Protein AF-A0AAD4NWH5-F1 (afdb_monomer)

Secondary structure (DSSP, 8-state):
----PPP---EEEEE--SSHHHHHHHHHHHHHHHTTT-EEEEEE-TTTGGGSPPPPTTTGGGEEEEE-PPPPPSSSPPPTT--SGGGS-GGGHHHHHHHHHTTHHHHHHHHHHH--SEEEE-TT-TTHHHHHHHHT--EEE--SS-HHHHHHHS-HHHHSS---------GGGGGS--TT--S-------HHHHHHHH-SS---

Structure (mmCIF, N/CA/C/O backbone):
data_AF-A0AAD4NWH5-F1
#
_entry.id   AF-A0AAD4NWH5-F1
#
loop_
_atom_site.group_PDB
_atom_site.id
_atom_site.type_symbol
_atom_site.label_atom_id
_atom_site.label_alt_id
_atom_site.label_comp_id
_atom_site.label_asym_id
_atom_site.label_entity_id
_atom_site.label_seq_id
_atom_site.pdbx_PDB_ins_code
_atom_site.Cartn_x
_atom_site.Cartn_y
_atom_site.Cartn_z
_atom_site.occupancy
_atom_site.B_iso_or_equiv
_atom_site.auth_seq_id
_atom_site.auth_comp_id
_atom_site.auth_asym_id
_atom_site.auth_atom_id
_atom_site.pdbx_PDB_model_num
ATOM 1 N N . MET A 1 1 ? -26.257 1.015 36.631 1.00 36.75 1 MET A N 1
ATOM 2 C CA . MET A 1 1 ? -25.806 1.699 35.404 1.00 36.75 1 MET A CA 1
ATOM 3 C C . MET A 1 1 ? -24.816 0.765 34.745 1.00 36.75 1 MET A C 1
ATOM 5 O O . MET A 1 1 ? -23.734 0.578 35.280 1.00 36.75 1 MET A O 1
ATOM 9 N N . VAL A 1 2 ? -25.249 0.056 33.704 1.00 39.59 2 VAL A N 1
ATOM 10 C CA . VAL A 1 2 ? -24.361 -0.804 32.915 1.00 39.59 2 VAL A CA 1
ATOM 11 C C . VAL A 1 2 ? -23.463 0.146 32.134 1.00 39.59 2 VAL A C 1
ATOM 13 O O . VAL A 1 2 ? -23.978 0.972 31.384 1.00 39.59 2 VAL A O 1
ATOM 16 N N . GLY A 1 3 ? -22.155 0.105 32.390 1.00 41.97 3 GLY A N 1
ATOM 17 C CA . GLY A 1 3 ? -21.192 0.848 31.589 1.00 41.97 3 GLY A CA 1
ATOM 18 C C . GLY A 1 3 ? -21.329 0.383 30.148 1.00 41.97 3 GLY A C 1
ATOM 19 O O . GLY A 1 3 ? -21.166 -0.804 29.870 1.00 41.97 3 GLY A O 1
ATOM 20 N N . MET A 1 4 ? -21.697 1.299 29.255 1.00 43.81 4 MET A N 1
ATOM 21 C CA . MET A 1 4 ? -21.538 1.090 27.823 1.00 43.81 4 MET A CA 1
ATOM 22 C C . MET A 1 4 ? -20.049 0.832 27.612 1.00 43.81 4 MET A C 1
ATOM 24 O O . MET A 1 4 ? -19.237 1.726 27.836 1.00 43.81 4 MET A O 1
ATOM 28 N N . SER A 1 5 ? -19.682 -0.407 27.283 1.00 50.09 5 SER A N 1
ATOM 29 C CA . SER A 1 5 ? -18.355 -0.689 26.752 1.00 50.09 5 SER A CA 1
ATOM 30 C C . SER A 1 5 ? -18.178 0.224 25.545 1.00 50.09 5 SER A C 1
ATOM 32 O O . SER A 1 5 ? -18.978 0.121 24.611 1.00 50.09 5 SER A O 1
ATOM 34 N N . GLU A 1 6 ? -17.201 1.132 25.572 1.00 55.78 6 GLU A N 1
ATOM 35 C CA . GLU A 1 6 ? -16.767 1.811 24.352 1.00 55.78 6 GLU A CA 1
ATOM 36 C C . GLU A 1 6 ? -16.553 0.728 23.296 1.00 55.78 6 GLU A C 1
ATOM 38 O O . GLU A 1 6 ? -15.823 -0.242 23.526 1.00 55.78 6 GLU A O 1
ATOM 43 N N . ALA A 1 7 ? -17.279 0.823 22.181 1.00 63.34 7 ALA A N 1
ATOM 44 C CA . ALA A 1 7 ? -17.034 -0.061 21.059 1.00 63.34 7 ALA A CA 1
ATOM 45 C C . ALA A 1 7 ? -15.572 0.148 20.661 1.00 63.34 7 ALA A C 1
ATOM 47 O O . ALA A 1 7 ? -15.160 1.276 20.398 1.00 63.34 7 ALA A O 1
ATOM 48 N N . LYS A 1 8 ? -14.774 -0.921 20.710 1.00 76.94 8 LYS A N 1
ATOM 49 C CA . LYS A 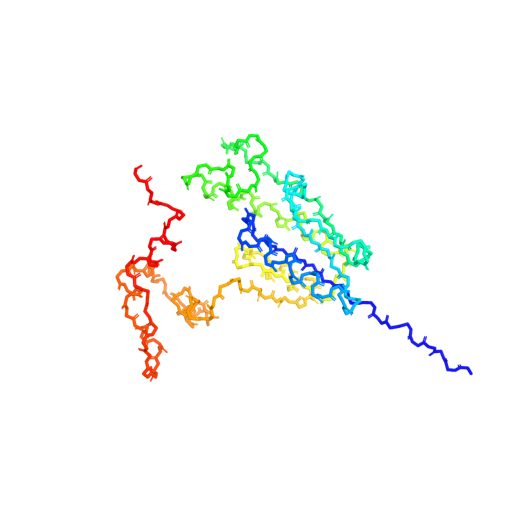1 8 ? -13.353 -0.844 20.382 1.00 76.94 8 LYS A CA 1
ATOM 50 C C . LYS A 1 8 ? -13.234 -0.408 18.922 1.00 76.94 8 LYS A C 1
ATOM 52 O O . LYS A 1 8 ? -13.643 -1.152 18.034 1.00 76.94 8 LYS A O 1
ATOM 57 N N . GLU A 1 9 ? -12.718 0.797 18.712 1.00 90.81 9 GLU A N 1
ATOM 58 C CA . GLU A 1 9 ? -12.466 1.374 17.393 1.00 90.81 9 GLU A CA 1
ATOM 59 C C . GLU A 1 9 ? -11.571 0.426 16.583 1.00 90.81 9 GLU A C 1
ATOM 61 O O . GLU A 1 9 ? -10.556 -0.057 17.096 1.00 90.81 9 GLU A O 1
ATOM 66 N N . VAL A 1 10 ? -11.967 0.124 15.343 1.00 96.88 10 VAL A N 1
ATOM 67 C CA . VAL A 1 10 ? -11.202 -0.754 14.451 1.00 96.88 10 VAL A CA 1
ATOM 68 C C . VAL A 1 10 ? -10.338 0.102 13.534 1.00 96.88 10 VAL A C 1
ATOM 70 O O . VAL A 1 10 ? -10.864 0.933 12.797 1.00 96.88 10 VAL A O 1
ATOM 73 N N . ARG A 1 11 ? -9.024 -0.128 13.559 1.00 98.12 11 ARG A N 1
ATOM 74 C CA . ARG A 1 11 ? -8.015 0.588 12.770 1.00 98.12 11 ARG A CA 1
ATOM 75 C C . ARG A 1 11 ? -7.289 -0.348 11.818 1.00 98.12 11 ARG A C 1
ATOM 77 O O . ARG A 1 11 ? -6.831 -1.419 12.223 1.00 98.12 11 ARG A O 1
ATOM 84 N N . VAL A 1 12 ? -7.149 0.076 10.571 1.00 98.56 12 VAL A N 1
ATOM 85 C CA . VAL A 1 12 ? -6.478 -0.669 9.507 1.00 98.56 12 VAL A CA 1
ATOM 86 C C . VAL A 1 12 ? -5.404 0.197 8.873 1.00 98.56 12 VAL A C 1
ATOM 88 O O . VAL A 1 12 ? -5.654 1.340 8.504 1.00 98.56 12 VAL A O 1
ATOM 91 N N . VAL A 1 13 ? -4.215 -0.368 8.708 1.00 98.75 13 VAL A N 1
ATOM 92 C CA . VAL A 1 13 ? -3.147 0.232 7.905 1.00 98.75 13 VAL A CA 1
ATOM 93 C C . VAL A 1 13 ? -3.209 -0.344 6.498 1.00 98.75 13 VAL A C 1
ATOM 95 O O . VAL A 1 13 ? -3.203 -1.560 6.341 1.00 98.75 13 VAL A O 1
ATOM 98 N N . MET A 1 14 ? -3.263 0.517 5.485 1.00 98.56 14 MET A N 1
ATOM 99 C CA . MET A 1 14 ? -3.200 0.139 4.073 1.00 98.56 14 MET A CA 1
ATOM 100 C C . MET A 1 14 ? -1.808 0.435 3.531 1.00 98.56 14 MET A C 1
ATOM 102 O O . MET A 1 14 ? -1.357 1.578 3.598 1.00 98.56 14 MET A O 1
ATOM 106 N N . LEU A 1 15 ? -1.161 -0.582 2.966 1.00 98.12 15 LEU A N 1
ATOM 107 C CA . LEU A 1 15 ? 0.180 -0.500 2.390 1.00 98.12 15 LEU A CA 1
ATOM 108 C C . LEU A 1 15 ? 0.165 -0.978 0.919 1.00 98.12 15 LEU A C 1
ATOM 110 O O . LEU A 1 15 ? 0.532 -2.126 0.637 1.00 98.12 15 LEU A O 1
ATOM 114 N N . PRO A 1 16 ? -0.325 -0.134 -0.015 1.00 97.69 16 PRO A N 1
ATOM 115 C CA . PRO A 1 16 ? -0.381 -0.433 -1.447 1.00 97.69 16 PRO A CA 1
ATOM 116 C C . PRO A 1 16 ? 0.985 -0.288 -2.126 1.00 97.69 16 PRO A C 1
ATOM 118 O O . PRO A 1 16 ? 1.808 0.525 -1.712 1.00 97.69 16 PRO A O 1
ATOM 121 N N . TRP A 1 17 ? 1.214 -1.018 -3.223 1.00 96.81 17 TRP A N 1
ATOM 122 C CA . TRP A 1 17 ? 2.367 -0.759 -4.097 1.00 96.81 17 TRP A CA 1
ATOM 123 C C . TRP A 1 17 ? 2.262 0.624 -4.760 1.00 96.81 17 TRP A C 1
ATOM 125 O O . TRP A 1 17 ? 1.155 1.064 -5.081 1.00 96.81 17 TRP A O 1
ATOM 135 N N . LEU A 1 18 ? 3.399 1.292 -5.016 1.00 96.06 18 LEU A N 1
ATOM 136 C CA . LEU A 1 18 ? 3.483 2.655 -5.578 1.00 96.06 18 LEU A CA 1
ATOM 137 C C . LEU A 1 18 ? 3.161 2.708 -7.091 1.00 96.06 18 LEU A C 1
ATOM 139 O O . LEU A 1 18 ? 3.896 3.233 -7.932 1.00 96.06 18 LEU A O 1
ATOM 143 N N . ALA A 1 19 ? 2.019 2.140 -7.463 1.00 95.44 19 ALA A N 1
ATOM 144 C CA . ALA A 1 19 ? 1.443 2.151 -8.796 1.00 95.44 19 ALA A CA 1
ATOM 145 C C . ALA A 1 19 ? -0.051 2.471 -8.701 1.00 95.44 19 ALA A C 1
ATOM 147 O O . ALA A 1 19 ? -0.766 1.888 -7.891 1.00 95.44 19 ALA A O 1
ATOM 148 N N . PHE A 1 20 ? -0.562 3.369 -9.549 1.00 95.75 20 PHE A N 1
ATOM 149 C CA . PHE A 1 20 ? -1.970 3.793 -9.474 1.00 95.75 20 PHE A CA 1
ATOM 150 C C . PHE A 1 20 ? -2.962 2.638 -9.654 1.00 95.75 20 PHE A C 1
ATOM 152 O O . PHE A 1 20 ? -4.020 2.646 -9.031 1.00 95.75 20 PHE A O 1
ATOM 159 N N . GLY A 1 21 ? -2.591 1.616 -10.433 1.00 94.56 21 GLY A N 1
ATOM 160 C CA . GLY A 1 21 ? -3.376 0.386 -10.571 1.00 94.56 21 GLY A CA 1
ATOM 161 C C . GLY A 1 21 ? -3.529 -0.412 -9.271 1.00 94.56 21 GLY A C 1
ATOM 162 O O . GLY A 1 21 ? -4.455 -1.204 -9.175 1.00 94.56 21 GLY A O 1
ATOM 163 N N . HIS A 1 22 ? -2.671 -0.180 -8.276 1.00 96.69 22 HIS A N 1
ATOM 164 C CA . HIS A 1 22 ? -2.742 -0.767 -6.937 1.00 96.69 22 HIS A CA 1
ATOM 165 C C . HIS A 1 22 ? -3.350 0.214 -5.931 1.00 96.69 22 HIS A C 1
ATOM 167 O O . HIS A 1 22 ? -4.302 -0.117 -5.229 1.00 96.69 22 HIS A O 1
ATOM 173 N N . MET A 1 23 ? -2.867 1.457 -5.910 1.00 97.88 23 MET A N 1
ATOM 174 C CA . MET A 1 23 ? -3.303 2.467 -4.942 1.00 97.88 23 MET A CA 1
ATOM 175 C C . MET A 1 23 ? -4.793 2.806 -5.052 1.00 97.88 23 MET A C 1
ATOM 177 O O . MET A 1 23 ? -5.448 2.978 -4.027 1.00 97.88 23 MET A O 1
ATOM 181 N N . ILE A 1 24 ? -5.349 2.875 -6.269 1.00 97.75 24 ILE A N 1
ATOM 182 C CA . ILE A 1 24 ? -6.771 3.196 -6.463 1.00 97.75 24 ILE A CA 1
ATOM 183 C C . ILE A 1 24 ? -7.671 2.080 -5.897 1.00 97.75 24 ILE A C 1
ATOM 185 O O . ILE A 1 24 ? -8.506 2.401 -5.056 1.00 97.75 24 ILE A O 1
ATOM 189 N N . PRO A 1 25 ? -7.485 0.784 -6.230 1.00 97.69 25 PRO A N 1
ATOM 190 C CA . PRO A 1 25 ? -8.244 -0.292 -5.587 1.00 97.69 25 PRO A CA 1
ATOM 191 C C . PRO A 1 25 ? -8.105 -0.353 -4.062 1.00 97.69 25 PRO A C 1
ATOM 193 O O . PRO A 1 25 ? -9.086 -0.618 -3.367 1.00 97.69 25 PRO A O 1
ATOM 196 N N . PHE A 1 26 ? -6.909 -0.098 -3.520 1.00 98.50 26 PHE A N 1
ATOM 197 C CA . PHE A 1 26 ? -6.727 -0.000 -2.068 1.00 98.50 26 PHE A CA 1
ATOM 198 C C . PHE A 1 26 ? -7.520 1.175 -1.477 1.00 98.50 26 PHE A C 1
ATOM 200 O O . PHE A 1 26 ? -8.086 1.053 -0.389 1.00 98.50 26 PHE A O 1
ATOM 207 N N . LEU A 1 27 ? -7.599 2.308 -2.181 1.00 98.38 27 LEU A N 1
ATOM 208 C CA . LEU A 1 27 ? -8.380 3.464 -1.740 1.00 98.38 27 LEU A CA 1
ATOM 209 C C . LEU A 1 27 ? -9.885 3.186 -1.830 1.00 98.38 27 LEU A C 1
ATOM 211 O O . LEU A 1 27 ? -10.621 3.526 -0.905 1.00 98.38 27 LEU A O 1
ATOM 215 N N . ASP A 1 28 ? -10.342 2.504 -2.879 1.00 98.06 28 ASP A N 1
ATOM 216 C CA . ASP A 1 28 ? -11.732 2.055 -3.006 1.00 98.06 28 ASP A CA 1
ATOM 217 C C . ASP A 1 28 ? -12.118 1.118 -1.852 1.00 98.06 28 ASP A C 1
ATOM 219 O O . ASP A 1 28 ? -13.185 1.273 -1.248 1.00 98.06 28 ASP A O 1
ATOM 223 N N . LEU A 1 29 ? -11.228 0.187 -1.487 1.00 98.19 29 LEU A N 1
ATOM 224 C CA . LEU A 1 29 ? -11.405 -0.669 -0.315 1.00 98.19 29 LEU A CA 1
ATOM 225 C C . LEU A 1 29 ? -11.428 0.151 0.981 1.00 98.19 29 LEU A C 1
ATOM 227 O O . LEU A 1 29 ? -12.293 -0.069 1.825 1.00 98.19 29 LEU A O 1
ATOM 231 N N . SER A 1 30 ? -10.545 1.140 1.119 1.00 98.50 30 SER A N 1
ATOM 232 C CA . SER A 1 30 ? -10.519 2.049 2.273 1.00 98.50 30 SER A CA 1
ATOM 233 C C . SER A 1 30 ? -11.842 2.804 2.431 1.00 98.50 30 SER A C 1
ATOM 235 O O . SER A 1 30 ? -12.408 2.854 3.521 1.00 98.50 30 SER A O 1
ATOM 237 N N . ILE A 1 31 ? -12.395 3.316 1.327 1.00 98.44 31 ILE A N 1
ATOM 238 C CA . ILE A 1 31 ? -13.713 3.966 1.277 1.00 98.44 31 ILE A CA 1
ATOM 239 C C . ILE A 1 31 ? -14.829 2.984 1.640 1.00 98.44 31 ILE A C 1
ATOM 241 O O . ILE A 1 31 ? -15.794 3.365 2.305 1.00 98.44 31 ILE A O 1
ATOM 245 N N . ALA A 1 32 ? -14.733 1.725 1.210 1.00 98.12 32 ALA A N 1
ATOM 246 C CA . ALA A 1 32 ? -15.701 0.699 1.575 1.00 98.12 32 ALA A CA 1
ATOM 247 C C . ALA A 1 32 ? -15.663 0.385 3.079 1.00 98.12 32 ALA A C 1
ATOM 249 O O . ALA A 1 32 ? -16.726 0.311 3.689 1.00 98.12 32 ALA A O 1
ATOM 250 N N . LEU A 1 33 ? -14.474 0.266 3.677 1.00 98.00 33 LEU A N 1
ATOM 251 C CA . LEU A 1 33 ? -14.293 0.033 5.114 1.00 98.00 33 LEU A CA 1
ATOM 252 C C . LEU A 1 33 ? -14.784 1.220 5.952 1.00 98.00 33 LEU A C 1
ATOM 254 O O . LEU A 1 33 ? -15.503 1.022 6.929 1.00 98.00 33 LEU A O 1
ATOM 258 N N . ALA A 1 34 ? -14.496 2.449 5.522 1.00 97.94 34 ALA A N 1
ATOM 259 C CA . ALA A 1 34 ? -14.935 3.669 6.200 1.00 97.94 34 ALA A CA 1
ATOM 260 C C . ALA A 1 34 ? -16.466 3.797 6.312 1.00 97.94 34 ALA A C 1
ATOM 262 O O . ALA A 1 34 ? -16.967 4.428 7.236 1.00 97.94 34 ALA A O 1
ATOM 263 N N . LYS A 1 35 ? -17.240 3.175 5.408 1.00 97.31 35 LYS A N 1
ATOM 264 C CA . LYS A 1 35 ? -18.715 3.121 5.509 1.00 97.31 35 LYS A CA 1
ATOM 265 C C . LYS A 1 35 ? -19.216 2.268 6.681 1.00 97.31 35 LYS A C 1
ATOM 267 O O . LYS A 1 35 ? -20.403 2.323 6.989 1.00 97.31 35 LYS A O 1
ATOM 272 N N . PHE A 1 36 ? -18.336 1.476 7.287 1.00 96.38 36 PHE A N 1
ATOM 273 C CA . PHE A 1 36 ? -18.596 0.647 8.463 1.00 96.38 36 PHE A CA 1
ATOM 274 C C . PHE A 1 36 ? -17.857 1.169 9.705 1.00 96.38 36 PHE A C 1
ATOM 276 O O . PHE A 1 36 ? -17.559 0.387 10.604 1.00 96.38 36 PHE A O 1
ATOM 283 N N . ASP A 1 37 ? -17.534 2.468 9.737 1.00 96.25 37 ASP A N 1
ATOM 284 C CA . ASP A 1 37 ? -16.835 3.141 10.840 1.00 96.25 37 ASP A CA 1
ATOM 285 C C . ASP A 1 37 ? -15.447 2.540 11.163 1.00 96.25 37 ASP A C 1
ATOM 287 O O . ASP A 1 37 ? -14.941 2.651 12.280 1.00 96.25 37 ASP A O 1
ATOM 291 N N . ILE A 1 38 ? -14.811 1.890 10.179 1.00 97.81 38 ILE A N 1
ATOM 292 C CA . ILE A 1 38 ? -13.431 1.403 10.282 1.00 97.81 38 ILE A CA 1
ATOM 293 C C . ILE A 1 38 ? -12.489 2.544 9.905 1.00 97.81 38 ILE A C 1
ATOM 295 O O . ILE A 1 38 ? -12.568 3.080 8.798 1.00 97.81 38 ILE A O 1
ATOM 299 N N . HIS A 1 39 ? -11.573 2.875 10.810 1.00 98.31 39 HIS A N 1
ATOM 300 C CA . HIS A 1 39 ? -10.541 3.876 10.585 1.00 98.31 39 HIS A CA 1
ATOM 301 C C . HIS A 1 39 ? -9.402 3.292 9.749 1.00 98.31 39 HIS A C 1
ATOM 303 O O . HIS A 1 39 ? -8.897 2.204 10.027 1.00 98.31 39 HIS A O 1
ATOM 309 N N . VAL A 1 40 ? -8.983 4.023 8.724 1.00 98.69 40 VAL A N 1
ATOM 310 C CA . VAL A 1 40 ? -7.966 3.606 7.768 1.00 98.69 40 VAL A CA 1
ATOM 311 C C . VAL A 1 40 ? -6.838 4.625 7.732 1.00 98.69 40 VAL A C 1
ATOM 313 O O . VAL A 1 40 ? -7.051 5.788 7.400 1.00 98.69 40 VAL A O 1
ATOM 316 N N . SER A 1 41 ? -5.625 4.159 8.000 1.00 98.69 41 SER A N 1
ATOM 317 C CA . SER A 1 41 ? -4.392 4.879 7.701 1.00 98.69 41 SER A CA 1
ATOM 318 C C . SER A 1 41 ? -3.875 4.393 6.350 1.00 98.69 41 SER A C 1
ATOM 320 O O . SER A 1 41 ? -3.417 3.257 6.222 1.00 98.69 41 SER A O 1
ATOM 322 N N . PHE A 1 42 ? -3.985 5.231 5.325 1.00 98.69 42 PHE A N 1
ATOM 323 C CA . PHE A 1 42 ? -3.534 4.943 3.970 1.00 98.69 42 PHE A CA 1
ATOM 324 C C . PHE A 1 42 ? -2.112 5.457 3.773 1.00 98.69 42 PHE A C 1
ATOM 326 O O . PHE A 1 42 ? -1.897 6.666 3.662 1.00 98.69 42 PHE A O 1
ATOM 333 N N . LEU A 1 43 ? -1.139 4.546 3.746 1.00 98.50 43 LEU A N 1
ATOM 334 C CA . LEU A 1 43 ? 0.271 4.900 3.628 1.00 98.50 43 LEU A CA 1
ATOM 335 C C . LEU A 1 43 ? 0.605 5.169 2.167 1.00 98.50 43 LEU A C 1
ATOM 337 O O . LEU A 1 43 ? 0.291 4.378 1.279 1.00 98.50 43 LEU A O 1
ATOM 341 N N . SER A 1 44 ? 1.244 6.305 1.926 1.00 97.44 44 SER A N 1
ATOM 342 C CA . SER A 1 44 ? 1.719 6.707 0.610 1.00 97.44 44 SER A CA 1
ATOM 343 C C . SER A 1 44 ? 2.795 7.779 0.766 1.00 97.44 44 SER A C 1
ATOM 345 O O . SER A 1 44 ? 3.064 8.270 1.862 1.00 97.44 44 SER A O 1
ATOM 347 N N . THR A 1 45 ? 3.419 8.169 -0.335 1.00 96.62 45 THR A N 1
ATOM 348 C CA . THR A 1 45 ? 4.475 9.177 -0.333 1.00 96.62 45 THR A CA 1
ATOM 349 C C . THR A 1 45 ? 3.924 10.596 -0.575 1.00 96.62 45 THR A C 1
ATOM 351 O O . THR A 1 45 ? 2.817 10.749 -1.118 1.00 96.62 45 THR A O 1
ATOM 354 N N . PRO A 1 46 ? 4.669 11.658 -0.197 1.00 95.06 46 PRO A N 1
ATOM 355 C CA . PRO A 1 46 ? 4.203 13.041 -0.297 1.00 95.06 46 PRO A CA 1
ATOM 356 C C . PRO A 1 46 ? 3.823 13.478 -1.715 1.00 95.06 46 PRO A C 1
ATOM 358 O O . PRO A 1 46 ? 2.897 14.272 -1.874 1.00 95.06 46 PRO A O 1
ATOM 361 N N . THR A 1 47 ? 4.516 12.989 -2.752 1.00 94.56 47 THR A N 1
ATOM 362 C CA . THR A 1 47 ? 4.222 13.394 -4.140 1.00 94.56 47 THR A CA 1
ATOM 363 C C . THR A 1 47 ? 3.027 12.640 -4.721 1.00 94.56 47 THR A C 1
ATOM 365 O O . THR A 1 47 ? 2.368 13.137 -5.636 1.00 94.56 47 THR A O 1
ATOM 368 N N . ILE A 1 48 ? 2.705 11.464 -4.170 1.00 96.81 48 ILE A N 1
ATOM 369 C CA . ILE A 1 48 ? 1.592 10.625 -4.617 1.00 96.81 48 ILE A CA 1
ATOM 370 C C . ILE A 1 48 ? 0.266 11.074 -4.010 1.00 96.81 48 ILE A C 1
ATOM 372 O O . ILE A 1 48 ? -0.725 11.133 -4.735 1.00 96.81 48 ILE A O 1
ATOM 376 N N . ILE A 1 49 ? 0.223 11.405 -2.714 1.00 96.94 49 ILE A N 1
ATOM 377 C CA . ILE A 1 49 ? -1.032 11.737 -2.009 1.00 96.94 49 ILE A CA 1
ATOM 378 C C . ILE A 1 49 ? -1.877 12.791 -2.759 1.00 96.94 49 ILE A C 1
ATOM 380 O O . ILE A 1 49 ? -3.067 12.550 -2.964 1.00 96.94 49 ILE A O 1
ATOM 384 N N . PRO A 1 50 ? -1.311 13.908 -3.265 1.00 96.56 50 PRO A N 1
ATOM 385 C CA . PRO A 1 50 ? -2.075 14.906 -4.019 1.00 96.56 50 PRO A CA 1
ATOM 386 C C . PRO A 1 50 ? -2.645 14.404 -5.356 1.00 96.56 50 PRO A C 1
ATOM 388 O O . PRO A 1 50 ? -3.527 15.046 -5.924 1.00 96.56 50 PRO A O 1
ATOM 391 N N . ARG A 1 51 ? -2.123 13.289 -5.884 1.00 96.88 51 ARG A N 1
ATOM 392 C CA . ARG A 1 51 ? -2.517 12.671 -7.163 1.00 96.88 51 ARG A CA 1
ATOM 393 C C . ARG A 1 51 ? -3.598 11.601 -6.987 1.00 96.88 51 ARG A C 1
ATOM 395 O O . ARG A 1 51 ? -4.123 11.115 -7.988 1.00 96.88 51 ARG A O 1
ATOM 402 N N . LEU A 1 52 ? -3.919 11.211 -5.752 1.00 97.25 52 LEU A N 1
ATOM 403 C CA . LEU A 1 52 ? -4.964 10.230 -5.467 1.00 97.25 52 LEU A CA 1
ATOM 404 C C . LEU A 1 52 ? -6.368 10.859 -5.554 1.00 97.25 52 LEU A C 1
ATOM 406 O O . LEU A 1 52 ? -6.534 12.064 -5.329 1.00 97.25 52 LEU A O 1
ATOM 410 N N . PRO A 1 53 ? -7.404 10.056 -5.870 1.00 96.69 53 PRO A N 1
ATOM 411 C CA . PRO A 1 53 ? -8.790 10.496 -5.782 1.00 96.69 53 PRO A CA 1
ATOM 412 C C . PRO A 1 53 ? -9.129 11.075 -4.404 1.00 96.69 53 PRO A C 1
ATOM 414 O O . PRO A 1 53 ? -8.648 10.611 -3.372 1.00 96.69 53 PRO A O 1
ATOM 417 N N . GLN A 1 54 ? -9.991 12.088 -4.388 1.00 94.38 54 GLN A N 1
ATOM 418 C CA . GLN A 1 54 ? -10.421 12.718 -3.144 1.00 94.38 54 GLN A CA 1
ATOM 419 C C . GLN A 1 54 ? -11.349 11.796 -2.350 1.00 94.38 54 GLN A C 1
ATOM 421 O O . GLN A 1 54 ? -12.252 11.167 -2.907 1.00 94.38 54 GLN A O 1
ATOM 426 N N . ILE A 1 55 ? -11.158 11.769 -1.033 1.00 96.19 55 ILE A N 1
ATOM 427 C CA . ILE A 1 55 ? -12.030 11.040 -0.112 1.00 96.19 55 ILE A CA 1
ATOM 428 C C . ILE A 1 55 ? -13.391 11.757 -0.044 1.00 96.19 55 ILE A C 1
ATOM 430 O O . ILE A 1 55 ? -13.427 12.987 0.067 1.00 96.19 55 ILE A O 1
ATOM 434 N N . PRO A 1 56 ? -14.526 11.032 -0.074 1.00 95.62 56 PRO A N 1
ATOM 435 C CA . PRO A 1 56 ? -15.836 11.633 0.150 1.00 95.62 56 PRO A CA 1
ATOM 436 C C . PRO A 1 56 ? -15.872 12.410 1.480 1.00 95.62 56 PRO A C 1
ATOM 438 O O . PRO A 1 56 ? -15.516 11.838 2.511 1.00 95.62 56 PRO A O 1
ATOM 441 N N . PRO A 1 57 ? -16.334 13.677 1.517 1.00 96.00 57 PRO A N 1
ATOM 442 C CA . PRO A 1 57 ? -16.275 14.501 2.730 1.00 96.00 57 PRO A CA 1
ATOM 443 C C . PRO A 1 57 ? -16.978 13.898 3.951 1.00 96.00 57 PRO A C 1
ATOM 445 O O . PRO A 1 57 ? -16.600 14.178 5.080 1.00 96.00 57 PRO A O 1
ATOM 448 N N . ASN A 1 58 ? -17.990 13.053 3.741 1.00 96.44 58 ASN A N 1
ATOM 449 C CA . ASN A 1 58 ? -18.698 12.358 4.816 1.00 96.44 58 ASN A CA 1
ATOM 450 C C . ASN A 1 58 ? -17.919 11.165 5.407 1.00 96.44 58 ASN A C 1
ATOM 452 O O . ASN A 1 58 ? -18.389 10.573 6.372 1.00 96.44 58 ASN A O 1
ATOM 456 N N . LEU A 1 59 ? -16.782 10.789 4.814 1.00 96.94 59 LEU A N 1
ATOM 457 C CA . LEU A 1 59 ? -15.917 9.683 5.241 1.00 96.94 59 LEU A CA 1
ATOM 458 C C . LEU A 1 59 ? -14.506 10.148 5.630 1.00 96.94 59 LEU A C 1
ATOM 460 O O . LEU A 1 59 ? -13.703 9.330 6.065 1.00 96.94 59 LEU A O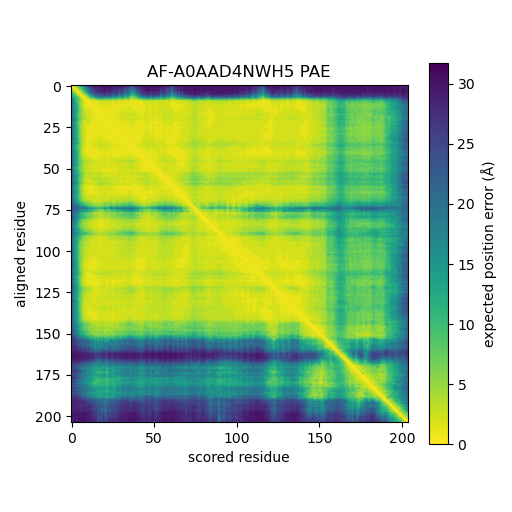 1
ATOM 464 N N . SER A 1 60 ? -14.187 11.440 5.501 1.00 94.94 60 SER A N 1
ATOM 465 C CA . SER A 1 60 ? -12.835 11.968 5.742 1.00 94.94 60 SER A CA 1
ATOM 466 C C . SER A 1 60 ? -12.338 11.772 7.176 1.00 94.94 60 SER A C 1
ATOM 468 O O . SER A 1 60 ? -11.139 11.680 7.391 1.00 94.94 60 SER A O 1
ATOM 470 N N . GLN A 1 61 ? -13.239 11.658 8.156 1.00 96.25 61 GLN A N 1
ATOM 471 C CA . GLN A 1 61 ? -12.870 11.362 9.548 1.00 96.25 61 GLN A CA 1
ATOM 472 C C . GLN A 1 61 ? -12.373 9.921 9.763 1.00 96.25 61 GLN A C 1
ATOM 474 O O . GLN A 1 61 ? -11.761 9.635 10.788 1.00 96.25 61 GLN A O 1
ATOM 479 N N . PHE A 1 62 ? -12.651 9.019 8.817 1.00 98.06 62 PHE A N 1
ATOM 480 C CA . PHE A 1 62 ? -12.297 7.602 8.896 1.00 98.06 62 PHE A CA 1
ATOM 481 C C . PHE A 1 62 ? -11.110 7.235 8.009 1.00 98.06 62 PHE A C 1
ATOM 483 O O . PHE A 1 62 ? -10.650 6.104 8.079 1.00 98.06 62 PHE A O 1
ATOM 490 N N . ILE A 1 63 ? -10.625 8.136 7.154 1.00 98.31 63 ILE A N 1
ATOM 491 C CA . ILE A 1 63 ? -9.518 7.844 6.241 1.00 98.31 63 ILE A CA 1
ATOM 492 C C . ILE A 1 63 ? -8.483 8.951 6.353 1.00 98.31 63 ILE A C 1
ATOM 494 O O . ILE A 1 63 ? -8.748 10.104 6.018 1.00 98.31 63 ILE A O 1
ATOM 498 N N . GLU A 1 64 ? -7.289 8.571 6.779 1.00 97.69 64 GLU A N 1
ATOM 499 C CA . GLU A 1 64 ? -6.133 9.443 6.891 1.00 97.69 64 GLU A CA 1
ATOM 500 C C . GLU A 1 64 ? -5.076 9.028 5.868 1.00 97.69 64 GLU A C 1
ATOM 502 O O . GLU A 1 64 ? -4.662 7.871 5.829 1.00 97.69 64 GLU A O 1
ATOM 507 N N . PHE A 1 65 ? -4.607 9.975 5.054 1.00 98.38 65 PHE A N 1
ATOM 508 C CA . PHE A 1 65 ? -3.411 9.765 4.245 1.00 98.38 65 PHE A CA 1
ATOM 509 C C . PHE A 1 65 ? -2.165 9.996 5.098 1.00 98.38 65 PHE A C 1
ATOM 511 O O . PHE A 1 65 ? -1.900 11.117 5.533 1.00 98.38 65 PHE A O 1
ATOM 518 N N . VAL A 1 66 ? -1.382 8.940 5.297 1.00 98.31 66 VAL A N 1
ATOM 519 C CA . VAL A 1 66 ? -0.131 8.979 6.054 1.00 98.31 66 VAL A CA 1
ATOM 520 C C . VAL A 1 66 ? 1.019 9.129 5.073 1.00 98.31 66 VAL A C 1
ATOM 522 O O . VAL A 1 66 ? 1.307 8.233 4.281 1.00 98.31 66 VAL A O 1
ATOM 525 N N . SER A 1 67 ? 1.662 10.292 5.126 1.00 97.56 67 SER A N 1
ATOM 526 C CA . SER A 1 67 ? 2.751 10.664 4.229 1.00 97.56 67 SER A CA 1
ATOM 527 C C . SER A 1 67 ? 4.096 10.167 4.756 1.00 97.56 67 SER A C 1
ATOM 529 O O . SER A 1 67 ? 4.648 10.761 5.682 1.00 97.56 67 SER A O 1
ATOM 531 N N . ILE A 1 68 ? 4.664 9.139 4.124 1.00 97.25 68 ILE A N 1
ATOM 532 C CA . ILE A 1 68 ? 6.008 8.626 4.422 1.00 97.25 68 ILE A CA 1
ATOM 533 C C . ILE A 1 68 ? 6.925 8.946 3.231 1.00 97.25 68 ILE A C 1
ATOM 535 O O . ILE A 1 68 ? 6.699 8.416 2.143 1.00 97.25 68 ILE A O 1
ATOM 539 N N . PRO A 1 69 ? 7.927 9.836 3.382 1.00 95.56 69 PRO A N 1
ATOM 540 C CA . PRO A 1 69 ? 8.847 10.172 2.296 1.00 95.56 69 PRO A CA 1
ATOM 541 C C . PRO A 1 69 ? 9.591 8.943 1.774 1.00 95.56 69 PRO A C 1
ATOM 543 O O . PRO A 1 69 ? 10.124 8.170 2.571 1.00 95.56 69 PRO A O 1
ATOM 546 N N . LEU A 1 70 ? 9.665 8.796 0.449 1.00 94.38 70 LEU A N 1
ATOM 547 C CA . LEU A 1 70 ? 10.434 7.720 -0.168 1.00 94.38 70 LEU A CA 1
ATOM 548 C C . LEU A 1 70 ? 11.938 7.947 0.090 1.00 94.38 70 LEU A C 1
ATOM 550 O O . LEU A 1 70 ? 12.455 9.018 -0.254 1.00 94.38 70 LEU A O 1
ATOM 554 N N . PRO A 1 71 ? 12.660 6.987 0.698 1.00 92.06 71 PRO A N 1
ATOM 555 C CA . PRO A 1 71 ? 14.092 7.118 0.923 1.00 92.06 71 PRO A CA 1
ATOM 556 C C . PRO A 1 71 ? 14.858 7.240 -0.394 1.00 92.06 71 PRO A C 1
ATOM 558 O O . PRO A 1 71 ? 14.546 6.584 -1.387 1.00 92.06 71 PRO A O 1
ATOM 561 N N . LYS A 1 72 ? 15.887 8.091 -0.402 1.00 87.75 72 LYS A N 1
ATOM 562 C CA . LYS A 1 72 ? 16.766 8.254 -1.563 1.00 87.75 72 LYS A CA 1
ATOM 563 C C . LYS A 1 72 ? 17.791 7.127 -1.601 1.00 87.75 72 LYS A C 1
ATOM 565 O O . LYS A 1 72 ? 18.316 6.740 -0.563 1.00 87.75 72 LYS A O 1
ATOM 570 N N . LEU A 1 73 ? 18.102 6.655 -2.804 1.00 86.19 73 LEU A N 1
ATOM 571 C CA . LEU A 1 73 ? 19.188 5.706 -3.029 1.00 86.19 73 LEU A CA 1
ATOM 572 C C . LEU A 1 73 ? 20.540 6.429 -2.990 1.00 86.19 73 LEU A C 1
ATOM 574 O O . LEU A 1 73 ? 20.682 7.506 -3.571 1.00 86.19 73 LEU A O 1
ATOM 578 N N . ASP A 1 74 ? 21.533 5.817 -2.344 1.00 80.31 74 ASP A N 1
ATOM 579 C CA . ASP A 1 74 ? 22.862 6.417 -2.158 1.00 80.31 74 ASP A CA 1
ATOM 580 C C . ASP A 1 74 ? 23.713 6.431 -3.441 1.00 80.31 74 ASP A C 1
ATOM 582 O O . ASP A 1 74 ? 24.543 7.321 -3.625 1.00 80.31 74 ASP A O 1
ATOM 586 N N . SER A 1 75 ? 23.540 5.444 -4.327 1.00 76.25 75 SER A N 1
ATOM 587 C CA . SER A 1 75 ? 24.412 5.231 -5.493 1.00 76.25 75 SER A CA 1
ATOM 588 C C . SER A 1 75 ? 23.868 5.795 -6.809 1.00 76.25 75 SER A C 1
ATOM 590 O O . SER A 1 75 ? 24.632 6.388 -7.568 1.00 76.25 75 SER A O 1
ATOM 592 N N . ASP A 1 76 ? 22.574 5.617 -7.085 1.00 82.19 76 ASP A N 1
ATOM 593 C CA . ASP A 1 76 ? 21.892 6.132 -8.283 1.00 82.19 76 ASP A CA 1
ATOM 594 C C . ASP A 1 76 ? 20.475 6.586 -7.893 1.00 82.19 76 ASP A C 1
ATOM 596 O O . ASP A 1 76 ? 19.560 5.762 -7.812 1.00 82.19 76 ASP A O 1
ATOM 600 N N . PRO A 1 77 ? 20.278 7.874 -7.564 1.00 83.31 77 PRO A N 1
ATOM 601 C CA . PRO A 1 77 ? 18.981 8.358 -7.130 1.00 83.31 77 PRO A CA 1
ATOM 602 C C . PRO A 1 77 ? 17.973 8.303 -8.279 1.00 83.31 77 PRO A C 1
ATOM 604 O O . PRO A 1 77 ? 18.277 8.641 -9.425 1.00 83.31 77 PRO A O 1
ATOM 607 N N . LEU A 1 78 ? 16.736 7.935 -7.948 1.00 87.81 78 LEU A N 1
ATOM 608 C CA . LEU A 1 78 ? 15.603 8.127 -8.847 1.00 87.81 78 LEU A CA 1
ATOM 609 C C . LEU A 1 78 ? 15.462 9.616 -9.221 1.00 87.81 78 LEU A C 1
ATOM 611 O O . LEU A 1 78 ? 15.885 10.486 -8.446 1.00 87.81 78 LEU A O 1
ATOM 615 N N . PRO A 1 79 ? 14.855 9.931 -10.383 1.00 87.81 79 PRO A N 1
ATOM 616 C CA . PRO A 1 79 ? 14.553 11.308 -10.746 1.00 87.81 79 PRO A CA 1
ATOM 617 C C . PRO A 1 79 ? 13.791 12.037 -9.633 1.00 87.81 79 PRO A C 1
ATOM 619 O O . PRO A 1 79 ? 13.068 11.434 -8.839 1.00 87.81 79 PRO A O 1
ATOM 622 N N . GLU A 1 80 ? 13.951 13.356 -9.565 1.00 86.00 80 GLU A N 1
ATOM 623 C CA . GLU A 1 80 ? 13.288 14.149 -8.534 1.00 86.00 80 GLU A CA 1
ATOM 624 C C . GLU A 1 80 ? 11.763 13.970 -8.603 1.00 86.00 80 GLU A C 1
ATOM 626 O O . GLU A 1 80 ? 11.165 14.093 -9.671 1.00 86.00 80 GLU A O 1
ATOM 631 N N . ASN A 1 81 ? 11.139 13.690 -7.454 1.00 86.38 81 ASN A N 1
ATOM 632 C CA . ASN A 1 81 ? 9.705 13.402 -7.318 1.00 86.38 81 ASN A CA 1
ATOM 633 C C . ASN A 1 81 ? 9.214 12.142 -8.058 1.00 86.38 81 ASN A C 1
ATOM 635 O O . ASN A 1 81 ? 8.006 11.979 -8.230 1.00 86.38 81 ASN A O 1
ATOM 639 N N . ALA A 1 82 ? 10.115 11.250 -8.479 1.00 91.94 82 ALA A N 1
ATOM 640 C CA . ALA A 1 82 ? 9.742 9.978 -9.080 1.00 91.94 82 ALA A CA 1
ATOM 641 C C . ALA A 1 82 ? 9.458 8.925 -8.002 1.00 91.94 82 ALA A C 1
ATOM 643 O O . ALA A 1 82 ? 10.310 8.104 -7.666 1.00 91.94 82 ALA A O 1
ATOM 644 N N . GLU A 1 83 ? 8.254 8.987 -7.435 1.00 93.44 83 GLU A N 1
ATOM 645 C CA . GLU A 1 83 ? 7.825 8.087 -6.359 1.00 93.44 83 GLU A CA 1
ATOM 646 C C . GLU A 1 83 ? 6.813 7.033 -6.834 1.00 93.44 83 GLU A C 1
ATOM 648 O O . GLU A 1 83 ? 6.557 6.083 -6.104 1.00 93.44 83 GLU A O 1
ATOM 653 N N . ALA A 1 84 ? 6.252 7.151 -8.046 1.00 94.50 84 ALA A N 1
ATOM 654 C CA . ALA A 1 84 ? 5.360 6.147 -8.626 1.00 94.50 84 ALA A CA 1
ATOM 655 C C . ALA A 1 84 ? 5.949 5.487 -9.881 1.00 94.50 84 ALA A C 1
ATOM 657 O O . ALA A 1 84 ? 6.744 6.071 -10.614 1.00 94.50 84 ALA A O 1
ATOM 658 N N . THR A 1 85 ? 5.460 4.288 -10.203 1.00 93.69 85 THR A N 1
ATOM 659 C CA . THR A 1 85 ? 5.827 3.551 -11.433 1.00 93.69 85 THR A CA 1
ATOM 660 C C . THR A 1 85 ? 5.632 4.341 -12.733 1.00 93.69 85 THR A C 1
ATOM 662 O O . THR A 1 85 ? 6.313 4.068 -13.713 1.00 93.69 85 THR A O 1
ATOM 665 N N . THR A 1 86 ? 4.724 5.321 -12.761 1.00 93.81 86 THR A N 1
ATOM 666 C CA . THR A 1 86 ? 4.493 6.200 -13.922 1.00 93.81 86 THR A CA 1
ATOM 667 C C . THR A 1 86 ? 5.543 7.295 -14.086 1.00 93.81 86 THR A C 1
ATOM 669 O O . THR A 1 86 ? 5.573 7.950 -15.124 1.00 93.81 86 THR A O 1
ATOM 672 N N . ASP A 1 87 ? 6.352 7.533 -13.056 1.00 92.31 87 ASP A N 1
ATOM 673 C CA . ASP A 1 87 ? 7.309 8.639 -12.996 1.00 92.31 87 ASP A CA 1
ATOM 674 C C . ASP A 1 87 ? 8.726 8.186 -13.378 1.00 92.31 87 ASP A C 1
ATOM 676 O O . ASP A 1 87 ? 9.639 9.006 -13.488 1.00 92.31 87 ASP A O 1
ATOM 680 N N . ILE A 1 88 ? 8.909 6.878 -13.581 1.00 91.69 88 ILE A N 1
ATOM 681 C CA . ILE A 1 88 ? 10.191 6.254 -13.885 1.00 91.69 88 ILE A CA 1
ATOM 682 C C . ILE A 1 88 ? 10.161 5.528 -15.239 1.00 91.69 88 ILE A C 1
ATOM 684 O O . ILE A 1 88 ? 9.136 4.962 -15.626 1.00 91.69 88 ILE A O 1
ATOM 688 N N . PRO A 1 89 ? 11.291 5.494 -15.962 1.00 89.38 89 PRO A N 1
ATOM 689 C CA . PRO A 1 89 ? 11.499 4.560 -17.063 1.00 89.38 89 PRO A CA 1
ATOM 690 C C . PRO A 1 89 ? 11.380 3.089 -16.621 1.00 89.38 89 PRO A C 1
ATOM 692 O O . PRO A 1 89 ? 11.644 2.748 -15.467 1.00 89.38 89 PRO A O 1
ATOM 695 N N . ALA A 1 90 ? 11.002 2.193 -17.540 1.00 85.00 90 ALA A N 1
ATOM 696 C CA . ALA A 1 90 ? 10.752 0.781 -17.224 1.00 85.00 90 ALA A CA 1
ATOM 697 C C . ALA A 1 90 ? 11.999 0.028 -16.715 1.00 85.00 90 ALA A C 1
ATOM 699 O O . ALA A 1 90 ? 11.881 -0.870 -15.881 1.00 85.00 90 ALA A O 1
ATOM 700 N N . ASP A 1 91 ? 13.189 0.410 -17.176 1.00 87.88 91 ASP A N 1
ATOM 701 C CA . ASP A 1 91 ? 14.483 -0.135 -16.749 1.00 87.88 91 ASP A CA 1
ATOM 702 C C . ASP A 1 91 ? 14.891 0.297 -15.329 1.00 87.88 91 ASP A C 1
ATOM 704 O O . ASP A 1 91 ? 15.749 -0.339 -14.722 1.00 87.88 91 ASP A O 1
ATOM 708 N N . ARG A 1 92 ? 14.227 1.312 -14.759 1.00 89.00 92 ARG A N 1
ATOM 709 C CA . ARG A 1 92 ? 14.439 1.818 -13.389 1.00 89.00 92 ARG A CA 1
ATOM 710 C C . ARG A 1 92 ? 13.466 1.213 -12.363 1.00 89.00 92 ARG A C 1
ATOM 712 O O . ARG A 1 92 ? 13.421 1.643 -11.214 1.00 89.00 92 ARG A O 1
ATOM 719 N N . MET A 1 93 ? 12.664 0.215 -12.755 1.00 89.69 93 MET A N 1
ATOM 720 C CA . MET A 1 93 ? 11.682 -0.433 -11.868 1.00 89.69 93 MET A CA 1
ATOM 721 C C . MET A 1 93 ? 12.328 -1.072 -10.635 1.00 89.69 93 MET A C 1
ATOM 723 O O . MET A 1 93 ? 11.732 -1.081 -9.561 1.00 89.69 93 MET A O 1
ATOM 727 N N . GLU A 1 94 ? 13.533 -1.620 -10.788 1.00 89.69 94 GLU A N 1
ATOM 728 C CA . GLU A 1 94 ? 14.246 -2.257 -9.681 1.00 89.69 94 GLU A CA 1
ATOM 729 C C . GLU A 1 94 ? 14.689 -1.235 -8.629 1.00 89.69 94 GLU A C 1
ATOM 731 O O . GLU A 1 94 ? 14.534 -1.479 -7.437 1.00 89.69 94 GLU A O 1
ATOM 736 N N . ASP A 1 95 ? 15.113 -0.047 -9.055 1.00 91.69 95 ASP A N 1
ATOM 737 C CA . ASP A 1 95 ? 15.484 1.039 -8.146 1.00 91.69 95 ASP A CA 1
ATOM 738 C C . ASP A 1 95 ? 14.295 1.495 -7.292 1.00 91.69 95 ASP A C 1
ATOM 740 O O . ASP A 1 95 ? 14.440 1.729 -6.093 1.00 91.69 95 ASP A O 1
ATOM 744 N N . LEU A 1 96 ? 13.094 1.567 -7.881 1.00 92.19 96 LEU A N 1
ATOM 745 C CA . LEU A 1 96 ? 11.875 1.887 -7.133 1.00 92.19 96 LEU A CA 1
ATOM 746 C C . LEU A 1 96 ? 11.541 0.817 -6.090 1.00 92.19 96 LEU A C 1
ATOM 748 O O . LEU A 1 96 ? 11.113 1.165 -4.991 1.00 92.19 96 LEU A O 1
ATOM 752 N N . LYS A 1 97 ? 11.764 -0.469 -6.389 1.00 92.31 97 LYS A N 1
ATOM 753 C CA . LYS A 1 97 ? 11.591 -1.539 -5.393 1.00 92.31 97 LYS A CA 1
ATOM 754 C C . LYS A 1 97 ? 12.593 -1.413 -4.255 1.00 92.31 97 LYS A C 1
ATOM 756 O O . LYS A 1 97 ? 12.173 -1.447 -3.107 1.00 92.31 97 LYS A O 1
ATOM 761 N N . ILE A 1 98 ? 13.872 -1.182 -4.562 1.00 92.50 98 ILE A N 1
ATOM 762 C CA . ILE A 1 98 ? 14.909 -0.977 -3.539 1.00 92.50 98 ILE A CA 1
ATOM 763 C C . ILE A 1 98 ? 14.538 0.217 -2.649 1.00 92.50 98 ILE A C 1
ATOM 765 O O . ILE A 1 98 ? 14.610 0.124 -1.426 1.00 92.50 98 ILE A O 1
ATOM 769 N N . ALA A 1 99 ? 14.078 1.324 -3.238 1.00 93.25 99 ALA A N 1
ATOM 770 C CA . ALA A 1 99 ? 13.619 2.483 -2.475 1.00 93.25 99 ALA A CA 1
ATOM 771 C C . ALA A 1 99 ? 12.400 2.157 -1.589 1.00 93.25 99 ALA A C 1
ATOM 773 O O . ALA A 1 99 ? 12.317 2.636 -0.459 1.00 93.25 99 ALA A O 1
ATOM 774 N N . CYS A 1 100 ? 11.478 1.313 -2.064 1.00 94.06 100 CYS A N 1
ATOM 775 C CA . CYS A 1 100 ? 10.350 0.835 -1.263 1.00 94.06 100 CYS A CA 1
ATOM 776 C C . CYS A 1 100 ? 10.774 -0.123 -0.144 1.00 94.06 100 CYS A C 1
ATOM 778 O O . CYS A 1 100 ? 10.166 -0.108 0.921 1.00 94.06 100 CYS A O 1
ATOM 780 N N . ASP A 1 101 ? 11.818 -0.928 -0.332 1.00 94.38 101 ASP A N 1
ATOM 781 C CA . ASP A 1 101 ? 12.355 -1.786 0.730 1.00 94.38 101 ASP A CA 1
ATOM 782 C C . ASP A 1 101 ? 12.954 -0.955 1.871 1.00 94.38 101 ASP A C 1
ATOM 784 O O . ASP A 1 101 ? 12.775 -1.275 3.045 1.00 94.38 101 ASP A O 1
ATOM 788 N N . LEU A 1 102 ? 13.549 0.197 1.551 1.00 94.81 102 LEU A N 1
ATOM 789 C CA . LEU A 1 102 ? 14.010 1.159 2.556 1.00 94.81 102 LEU A CA 1
ATOM 790 C C . LEU A 1 102 ? 12.860 1.797 3.365 1.00 94.81 102 LEU A C 1
ATOM 792 O O . LEU A 1 102 ? 13.122 2.413 4.401 1.00 94.81 102 LEU A O 1
ATOM 796 N N . LEU A 1 103 ? 11.593 1.648 2.946 1.00 95.81 103 LEU A N 1
ATOM 797 C CA . LEU A 1 103 ? 10.433 2.074 3.741 1.00 95.81 103 LEU A CA 1
ATOM 798 C C . LEU A 1 103 ? 10.145 1.147 4.931 1.00 95.81 103 LEU A C 1
ATOM 800 O O . LEU A 1 103 ? 9.337 1.521 5.781 1.00 95.81 103 LEU A O 1
ATOM 804 N N . GLN A 1 104 ? 10.790 -0.020 5.030 1.00 96.88 104 GLN A N 1
ATOM 805 C CA . GLN A 1 104 ? 10.533 -0.995 6.093 1.00 96.88 104 GLN A CA 1
ATOM 806 C C . GLN A 1 104 ? 10.591 -0.365 7.493 1.00 96.88 104 GLN A C 1
ATOM 808 O O . GLN A 1 104 ? 9.626 -0.451 8.250 1.00 96.88 104 GLN A O 1
ATOM 813 N N . GLU A 1 105 ? 11.690 0.311 7.830 1.00 96.69 105 GLU A N 1
ATOM 814 C CA . GLU A 1 105 ? 11.879 0.941 9.142 1.00 96.69 105 GLU A CA 1
ATOM 815 C C . GLU A 1 105 ? 10.882 2.078 9.436 1.00 96.69 105 GLU A C 1
ATOM 817 O O . GLU A 1 105 ? 10.227 2.035 10.482 1.00 96.69 105 GLU A O 1
ATOM 822 N N . PRO A 1 106 ? 10.690 3.093 8.565 1.00 97.25 106 PRO A N 1
ATOM 823 C CA . PRO A 1 106 ? 9.711 4.141 8.848 1.00 97.25 106 PRO A CA 1
ATOM 824 C C . PRO A 1 106 ? 8.274 3.605 8.927 1.00 97.25 106 PRO A C 1
ATOM 826 O O . PRO A 1 106 ? 7.505 4.062 9.774 1.00 97.25 106 PRO A O 1
ATOM 829 N N . VAL A 1 107 ? 7.913 2.606 8.114 1.00 98.12 107 VAL A N 1
ATOM 830 C CA . VAL A 1 107 ? 6.591 1.964 8.182 1.00 98.12 107 VAL A CA 1
ATOM 831 C C . VAL A 1 107 ? 6.434 1.157 9.471 1.00 98.12 107 VAL A C 1
ATOM 833 O O . VAL A 1 107 ? 5.397 1.262 10.127 1.00 98.12 107 VAL A O 1
ATOM 836 N N . LYS A 1 108 ? 7.460 0.407 9.885 1.00 98.19 108 LYS A N 1
ATOM 837 C CA . LYS A 1 108 ? 7.474 -0.319 11.162 1.00 98.19 108 LYS A CA 1
ATOM 838 C C . LYS A 1 108 ? 7.244 0.620 12.342 1.00 98.19 108 LYS A C 1
ATOM 840 O O . LYS A 1 108 ? 6.389 0.336 13.179 1.00 98.19 108 LYS A O 1
ATOM 845 N N . ASN A 1 109 ? 7.964 1.741 12.385 1.00 98.06 109 ASN A N 1
ATOM 846 C CA . ASN A 1 109 ? 7.822 2.738 13.447 1.00 98.06 109 ASN A CA 1
ATOM 847 C C . ASN A 1 109 ? 6.399 3.304 13.487 1.00 98.06 109 ASN A C 1
ATOM 849 O O . ASN A 1 109 ? 5.769 3.310 14.543 1.00 98.06 109 ASN A O 1
ATOM 853 N N . PHE A 1 110 ? 5.847 3.671 12.328 1.00 98.31 110 PHE A N 1
ATOM 854 C CA . PHE A 1 110 ? 4.468 4.144 12.239 1.00 98.31 110 PHE A CA 1
ATOM 855 C C . PHE A 1 110 ? 3.449 3.099 12.734 1.00 98.31 110 PHE A C 1
ATOM 857 O O . PHE A 1 110 ? 2.524 3.430 13.478 1.00 98.31 110 PHE A O 1
ATOM 864 N N . ILE A 1 111 ? 3.596 1.829 12.346 1.00 98.06 111 ILE A N 1
ATOM 865 C CA . ILE A 1 111 ? 2.687 0.752 12.774 1.00 98.06 111 ILE A CA 1
ATOM 866 C C . ILE A 1 111 ? 2.805 0.509 14.286 1.00 98.06 111 ILE A C 1
ATOM 868 O O . ILE A 1 111 ? 1.788 0.325 14.955 1.00 98.06 111 ILE A O 1
ATOM 872 N N . ALA A 1 112 ? 4.020 0.544 14.839 1.00 97.75 112 ALA A N 1
ATOM 873 C CA . ALA A 1 112 ? 4.248 0.392 16.274 1.00 97.75 112 ALA A CA 1
ATOM 874 C C . ALA A 1 112 ? 3.595 1.526 17.086 1.00 97.75 112 ALA A C 1
ATOM 876 O O . ALA A 1 112 ? 3.007 1.268 18.136 1.00 97.75 112 ALA A O 1
ATOM 877 N N . GLU A 1 113 ? 3.655 2.761 16.583 1.00 97.50 113 GLU A N 1
ATOM 878 C CA . GLU A 1 113 ? 3.042 3.937 17.213 1.00 97.50 113 GLU A CA 1
ATOM 879 C C . GLU A 1 113 ? 1.511 3.951 17.087 1.00 97.50 113 GLU A C 1
ATOM 881 O O . GLU A 1 113 ? 0.808 4.248 18.054 1.00 97.50 113 GLU A O 1
ATOM 886 N N . SER A 1 114 ? 0.982 3.617 15.907 1.00 95.81 114 SER A N 1
ATOM 887 C CA . SER A 1 114 ? -0.462 3.650 15.627 1.00 95.81 114 SER A CA 1
ATOM 888 C C . SER A 1 114 ? -1.228 2.449 16.194 1.00 95.81 114 SER A C 1
ATOM 890 O O . SER A 1 114 ? -2.430 2.564 16.450 1.00 95.81 114 SER A O 1
ATOM 892 N N . SER A 1 115 ? -0.542 1.320 16.423 1.00 95.38 115 SER A N 1
ATOM 893 C CA . SER A 1 115 ? -1.078 0.068 16.977 1.00 95.38 115 SER A CA 1
ATOM 894 C C . SER A 1 115 ? -2.410 -0.368 16.327 1.00 95.38 115 SER A C 1
ATOM 896 O O . SER A 1 115 ? -3.440 -0.476 17.005 1.00 95.38 115 SER A O 1
ATOM 898 N N . PRO A 1 116 ? -2.437 -0.583 14.996 1.00 97.88 116 PRO A N 1
ATOM 899 C CA . PRO A 1 116 ? -3.658 -0.932 14.281 1.00 97.88 116 PRO A CA 1
ATOM 900 C C . PRO A 1 116 ? -4.135 -2.349 14.620 1.00 97.88 116 PRO A C 1
ATOM 902 O O . PRO A 1 116 ? -3.384 -3.196 15.103 1.00 97.88 116 PRO A O 1
ATOM 905 N N . ASN A 1 117 ? -5.400 -2.638 14.314 1.00 98.12 117 ASN A N 1
ATOM 906 C CA . ASN A 1 117 ? -5.944 -3.985 14.453 1.00 98.12 117 ASN A CA 1
ATOM 907 C C . ASN A 1 117 ? -5.494 -4.906 13.328 1.00 98.12 117 ASN A C 1
ATOM 909 O O . ASN A 1 117 ? -5.279 -6.082 13.598 1.00 98.12 117 ASN A O 1
ATOM 913 N N . TRP A 1 118 ? -5.364 -4.385 12.105 1.00 98.06 118 TRP A N 1
ATOM 914 C CA . TRP A 1 118 ? -4.931 -5.141 10.931 1.00 98.06 118 TRP A CA 1
ATOM 915 C C . TRP A 1 118 ? -3.996 -4.318 10.053 1.00 98.06 118 TRP A C 1
ATOM 917 O O . TRP A 1 118 ? -4.139 -3.099 9.933 1.00 98.06 118 TRP A O 1
ATOM 927 N N . ILE A 1 119 ? -3.091 -5.015 9.376 1.00 98.38 119 ILE A N 1
ATOM 928 C CA . ILE A 1 119 ? -2.317 -4.472 8.263 1.00 98.38 119 ILE A CA 1
ATOM 929 C C . ILE A 1 119 ? -2.860 -5.121 6.990 1.00 98.38 119 ILE A C 1
ATOM 931 O O . ILE A 1 119 ? -2.902 -6.345 6.887 1.00 98.38 119 ILE A O 1
ATOM 935 N N . MET A 1 120 ? -3.293 -4.314 6.028 1.00 98.12 120 MET A N 1
ATOM 936 C CA . MET A 1 120 ? -3.652 -4.747 4.682 1.00 98.12 120 MET A CA 1
ATOM 937 C C . MET A 1 120 ? -2.532 -4.356 3.727 1.00 98.12 120 MET A C 1
ATOM 939 O O . MET A 1 120 ? -2.230 -3.173 3.569 1.00 98.12 120 MET A O 1
ATOM 943 N N . VAL A 1 121 ? -1.905 -5.347 3.102 1.00 97.12 121 VAL A N 1
ATOM 944 C CA . VAL A 1 121 ? -0.656 -5.162 2.362 1.00 97.12 121 VAL A CA 1
ATOM 945 C C . VAL A 1 121 ? -0.740 -5.675 0.934 1.00 97.12 121 VAL A C 1
ATOM 947 O O . VAL A 1 121 ? -1.410 -6.671 0.645 1.00 97.12 121 VAL A O 1
ATOM 950 N N . ASP A 1 122 ? -0.039 -4.986 0.043 1.00 94.50 122 ASP A N 1
ATOM 951 C CA . ASP A 1 122 ? 0.228 -5.446 -1.314 1.00 94.50 122 ASP A CA 1
ATOM 952 C C . ASP A 1 122 ? 1.327 -6.519 -1.338 1.00 94.50 122 ASP A C 1
ATOM 954 O O . ASP A 1 122 ? 2.210 -6.552 -0.484 1.00 94.50 122 ASP A O 1
ATOM 958 N N . PHE A 1 123 ? 1.335 -7.372 -2.355 1.00 86.62 123 PHE A N 1
ATOM 959 C CA . PHE A 1 123 ? 2.289 -8.474 -2.455 1.00 86.62 123 PHE A CA 1
ATOM 960 C C . PHE A 1 123 ? 3.741 -8.035 -2.715 1.00 86.62 123 PHE A C 1
ATOM 962 O O . PHE A 1 123 ? 4.647 -8.857 -2.603 1.00 86.62 123 PHE A O 1
ATOM 969 N N . PHE A 1 124 ? 3.981 -6.764 -3.050 1.00 87.94 124 PHE A N 1
ATOM 970 C CA . PHE A 1 124 ? 5.330 -6.225 -3.258 1.00 87.94 124 PHE A CA 1
ATOM 971 C C . PHE A 1 124 ? 6.116 -5.965 -1.957 1.00 87.94 124 PHE A C 1
ATOM 973 O O . PHE A 1 124 ? 7.344 -5.928 -1.998 1.00 87.94 124 PHE A O 1
ATOM 980 N N . HIS A 1 125 ? 5.455 -5.834 -0.801 1.00 92.00 125 HIS A N 1
ATOM 981 C CA . HIS A 1 125 ? 6.114 -5.508 0.475 1.00 92.00 125 HIS A CA 1
ATOM 982 C C . HIS A 1 125 ? 6.437 -6.767 1.284 1.00 92.00 125 HIS A C 1
ATOM 984 O O . HIS A 1 125 ? 5.808 -7.056 2.303 1.00 92.00 125 HIS A O 1
ATOM 990 N N . HIS A 1 126 ? 7.422 -7.538 0.826 1.00 89.44 126 HIS A N 1
ATOM 991 C CA . HIS A 1 126 ? 7.800 -8.813 1.446 1.00 89.44 126 HIS A CA 1
ATOM 992 C C . HIS A 1 126 ? 8.151 -8.687 2.944 1.00 89.44 126 HIS A C 1
ATOM 994 O O . HIS A 1 126 ? 7.803 -9.557 3.742 1.00 89.44 126 HIS A O 1
ATOM 1000 N N . TRP A 1 127 ? 8.759 -7.566 3.340 1.00 94.75 127 TRP A N 1
ATOM 1001 C CA . TRP A 1 127 ? 9.141 -7.244 4.717 1.00 94.75 127 TRP A CA 1
ATOM 1002 C C . TRP A 1 127 ? 7.956 -6.992 5.668 1.00 94.75 127 TRP A C 1
ATOM 1004 O O . TRP A 1 127 ? 8.124 -7.005 6.888 1.00 94.75 127 TRP A O 1
ATOM 1014 N N . ALA A 1 128 ? 6.736 -6.788 5.159 1.00 95.19 128 ALA A N 1
ATOM 1015 C CA . ALA A 1 128 ? 5.570 -6.518 6.004 1.00 95.19 128 ALA A CA 1
ATOM 1016 C C . ALA A 1 128 ? 5.173 -7.716 6.882 1.00 95.19 128 ALA A C 1
ATOM 1018 O O . ALA A 1 128 ? 4.598 -7.529 7.956 1.00 95.19 128 ALA A O 1
ATOM 1019 N N . VAL A 1 129 ? 5.504 -8.941 6.453 1.00 93.94 129 VAL A N 1
ATOM 1020 C CA . VAL A 1 129 ? 5.289 -10.168 7.237 1.00 93.94 129 VAL A CA 1
ATOM 1021 C C . VAL A 1 129 ? 6.094 -10.134 8.531 1.00 93.94 129 VAL A C 1
ATOM 1023 O O . VAL A 1 129 ? 5.554 -10.438 9.592 1.00 93.94 129 VAL A O 1
ATOM 1026 N N . GLU A 1 130 ? 7.358 -9.721 8.455 1.00 95.50 130 GLU A N 1
ATOM 1027 C CA . GLU A 1 130 ? 8.247 -9.636 9.615 1.00 95.50 130 GLU A CA 1
ATOM 1028 C C . GLU A 1 130 ? 7.747 -8.584 10.610 1.00 95.50 130 GLU A C 1
ATOM 1030 O O . GLU A 1 130 ? 7.644 -8.866 11.802 1.00 95.50 130 GLU A O 1
ATOM 1035 N N . ILE A 1 131 ? 7.329 -7.410 10.116 1.00 97.38 131 ILE A N 1
ATOM 1036 C CA . ILE A 1 131 ? 6.742 -6.350 10.953 1.00 97.38 131 ILE A CA 1
ATOM 1037 C C . ILE A 1 131 ? 5.480 -6.851 11.664 1.00 97.38 131 ILE A C 1
ATOM 1039 O O . ILE A 1 131 ? 5.322 -6.657 12.870 1.00 97.38 131 ILE A O 1
ATOM 1043 N N . ALA A 1 132 ? 4.576 -7.499 10.927 1.00 96.69 132 ALA A N 1
ATOM 104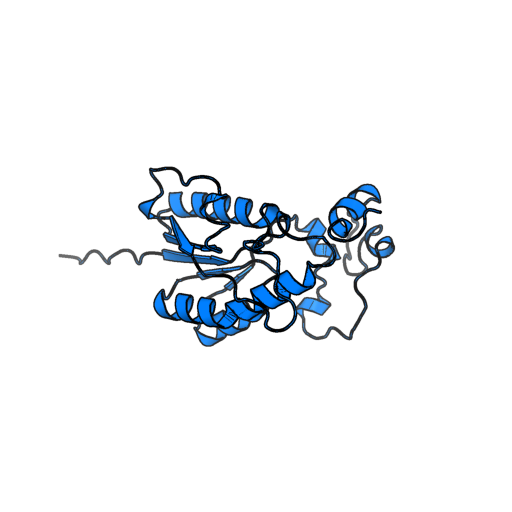4 C CA . ALA A 1 132 ? 3.331 -8.023 11.475 1.00 96.69 132 ALA A CA 1
ATOM 1045 C C . ALA A 1 132 ? 3.577 -9.078 12.567 1.00 96.69 132 ALA A C 1
ATOM 1047 O O . ALA A 1 132 ? 2.910 -9.064 13.603 1.00 96.69 132 ALA A 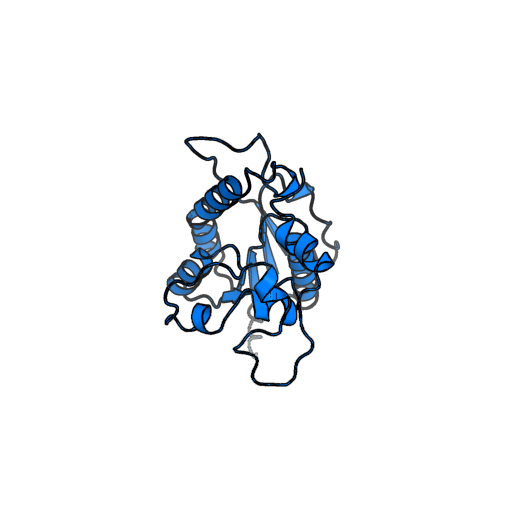O 1
ATOM 1048 N N . GLN A 1 133 ? 4.559 -9.963 12.361 1.00 97.00 133 GLN A N 1
ATOM 1049 C CA . GLN A 1 133 ? 4.967 -10.966 13.346 1.00 97.00 133 GLN A CA 1
ATOM 1050 C C . GLN A 1 133 ? 5.586 -10.329 14.593 1.00 97.00 133 GLN A C 1
ATOM 1052 O O . GLN A 1 133 ? 5.197 -10.677 15.707 1.00 97.00 133 GLN A O 1
ATOM 1057 N N . GLU A 1 134 ? 6.514 -9.386 14.419 1.00 97.69 134 GLU A N 1
ATOM 1058 C CA . GLU A 1 134 ? 7.209 -8.717 15.523 1.00 97.69 134 GLU A CA 1
ATOM 1059 C C . GLU A 1 134 ? 6.246 -7.913 16.405 1.00 97.69 134 GLU A C 1
ATOM 1061 O O . GLU A 1 134 ? 6.329 -7.968 17.632 1.00 97.69 134 GLU A O 1
ATOM 1066 N N . LEU A 1 135 ? 5.298 -7.205 15.788 1.00 97.44 135 LEU A N 1
ATOM 1067 C CA . LEU A 1 135 ? 4.314 -6.379 16.492 1.00 97.44 135 LEU A CA 1
ATOM 1068 C C . LEU A 1 135 ? 3.055 -7.156 16.908 1.00 97.44 135 LEU A C 1
ATOM 1070 O O . LEU A 1 135 ? 2.181 -6.594 17.568 1.00 97.44 135 LEU A O 1
ATOM 1074 N N . ASN A 1 136 ? 2.963 -8.443 16.555 1.00 97.44 136 ASN A N 1
ATOM 1075 C CA . ASN A 1 136 ? 1.814 -9.314 16.813 1.00 97.44 136 ASN A CA 1
ATOM 1076 C C . ASN A 1 136 ? 0.483 -8.731 16.285 1.00 97.44 136 ASN A C 1
ATOM 1078 O O . ASN A 1 136 ? -0.542 -8.735 16.975 1.00 97.44 136 ASN A O 1
ATOM 1082 N N . ILE A 1 137 ? 0.508 -8.224 15.049 1.00 97.81 137 ILE A N 1
ATOM 1083 C CA . ILE A 1 137 ? -0.647 -7.651 14.346 1.00 97.81 137 ILE A CA 1
ATOM 1084 C C . ILE A 1 137 ? -1.028 -8.579 13.183 1.00 97.81 137 ILE A C 1
ATOM 1086 O O . ILE A 1 137 ? -0.161 -8.940 12.389 1.00 97.81 137 ILE A O 1
ATOM 1090 N N . PRO A 1 138 ? -2.307 -8.971 13.027 1.00 97.75 138 PRO A N 1
ATOM 1091 C CA . PRO A 1 138 ? -2.729 -9.755 11.874 1.00 97.75 138 PRO A CA 1
ATOM 1092 C C . PRO A 1 138 ? -2.492 -9.019 10.547 1.00 97.75 138 PRO A C 1
ATOM 1094 O O . PRO A 1 138 ? -2.863 -7.853 10.382 1.00 97.75 138 PRO A O 1
ATOM 1097 N N . LEU A 1 139 ? -1.921 -9.746 9.587 1.00 96.56 139 LEU A N 1
ATOM 1098 C CA . LEU A 1 139 ? -1.632 -9.282 8.234 1.00 96.56 139 LEU A CA 1
ATOM 1099 C C . LEU A 1 139 ? -2.625 -9.890 7.240 1.00 96.56 139 LEU A C 1
ATOM 1101 O O . LEU A 1 139 ? -2.894 -11.090 7.273 1.00 96.56 139 LEU A O 1
ATOM 1105 N N . ILE A 1 140 ? -3.141 -9.066 6.335 1.00 96.31 140 ILE A N 1
ATOM 1106 C CA . ILE A 1 140 ? -4.051 -9.454 5.259 1.00 96.31 140 ILE A CA 1
ATOM 1107 C C . ILE A 1 140 ? -3.413 -9.023 3.941 1.00 96.31 140 ILE A C 1
ATOM 1109 O O . ILE A 1 140 ? -3.171 -7.840 3.722 1.00 96.31 140 ILE A O 1
ATOM 1113 N N . THR A 1 141 ? -3.167 -9.961 3.032 1.00 92.88 141 THR A N 1
ATOM 1114 C CA . THR A 1 141 ? -2.717 -9.623 1.677 1.00 92.88 141 THR A CA 1
ATOM 1115 C C . THR A 1 141 ? -3.924 -9.297 0.805 1.00 92.88 141 THR A C 1
ATOM 1117 O O . THR A 1 141 ? -4.797 -10.147 0.613 1.00 92.88 141 THR A O 1
ATOM 1120 N N . 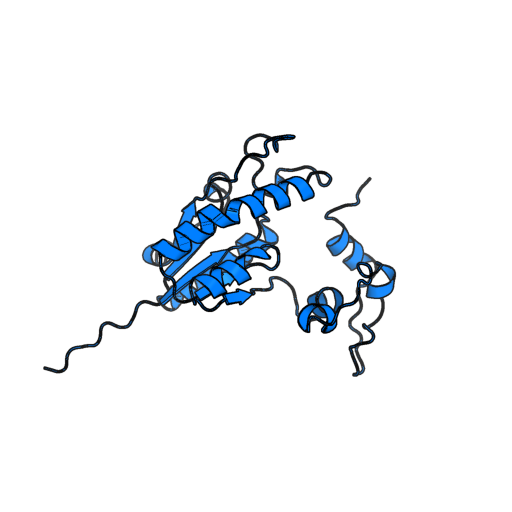PHE A 1 142 ? -3.981 -8.080 0.262 1.00 93.50 142 PHE A N 1
ATOM 1121 C CA . PHE A 1 142 ? -5.020 -7.689 -0.688 1.00 93.50 142 PHE A CA 1
ATOM 1122 C C . PHE A 1 142 ? -4.490 -7.784 -2.120 1.00 93.50 142 PHE A C 1
ATOM 1124 O O . PHE A 1 142 ? -3.551 -7.099 -2.517 1.00 93.50 142 PHE A O 1
ATOM 1131 N N . LEU A 1 143 ? -5.106 -8.671 -2.896 1.00 90.19 143 LEU A N 1
ATOM 1132 C CA . LEU A 1 143 ? -4.717 -8.976 -4.263 1.00 90.19 143 LEU A CA 1
ATOM 1133 C C . LEU A 1 143 ? -5.625 -8.223 -5.243 1.00 90.19 143 LEU A C 1
ATOM 1135 O O . LEU A 1 143 ? -6.803 -8.543 -5.381 1.00 90.19 143 LEU A O 1
ATOM 1139 N N . ILE A 1 144 ? -5.068 -7.244 -5.960 1.00 89.12 144 ILE A N 1
ATOM 1140 C CA . ILE A 1 144 ? -5.821 -6.382 -6.896 1.00 89.12 144 ILE A CA 1
ATOM 1141 C C . ILE A 1 144 ? -6.180 -7.058 -8.232 1.00 89.12 144 ILE A C 1
ATOM 1143 O O . ILE A 1 144 ? -6.775 -6.442 -9.113 1.00 89.12 144 ILE A O 1
ATOM 1147 N N . SER A 1 145 ? -5.778 -8.315 -8.417 1.00 84.81 145 SER A N 1
ATOM 1148 C CA . SER A 1 145 ? -6.037 -9.112 -9.619 1.00 84.81 145 SER A CA 1
ATOM 1149 C C . SER A 1 145 ? -6.846 -10.361 -9.285 1.00 84.81 145 SER A C 1
ATOM 1151 O O . SER A 1 145 ? -6.973 -10.768 -8.133 1.00 84.81 145 SER A O 1
ATOM 1153 N N . THR A 1 146 ? -7.419 -10.984 -10.313 1.00 84.50 146 THR A N 1
ATOM 1154 C CA . THR A 1 146 ? -8.275 -12.164 -10.141 1.00 84.50 146 THR A CA 1
ATOM 1155 C C . THR A 1 146 ? -7.503 -13.364 -9.594 1.00 84.50 146 THR A C 1
ATOM 1157 O O . THR A 1 146 ? -6.321 -13.538 -9.895 1.00 84.50 146 THR A O 1
ATOM 1160 N N . ALA A 1 147 ? -8.195 -14.259 -8.883 1.00 80.44 147 ALA A N 1
ATOM 1161 C CA . ALA A 1 147 ? -7.616 -15.527 -8.438 1.00 80.44 147 ALA A CA 1
ATOM 1162 C C . ALA A 1 147 ? -7.004 -16.324 -9.606 1.00 80.44 147 ALA A C 1
ATOM 1164 O O . ALA A 1 147 ? -5.914 -16.865 -9.468 1.00 80.44 147 ALA A O 1
ATOM 1165 N N . SER A 1 148 ? -7.638 -16.315 -10.788 1.00 79.38 148 SER A N 1
ATOM 1166 C CA . SER A 1 148 ? -7.094 -16.955 -11.995 1.00 79.38 148 SER A CA 1
ATOM 1167 C C . SER A 1 148 ? -5.747 -16.390 -12.438 1.00 79.38 148 SER A C 1
ATOM 1169 O O . SER A 1 148 ? -4.932 -17.136 -12.963 1.00 79.38 148 SER A O 1
ATOM 1171 N N . THR A 1 149 ? -5.494 -15.096 -12.229 1.00 78.94 149 THR A N 1
ATOM 1172 C CA . THR A 1 149 ? -4.192 -14.482 -12.517 1.00 78.94 149 THR A CA 1
ATOM 1173 C C . THR A 1 149 ? -3.145 -15.006 -11.540 1.00 78.94 149 THR A C 1
ATOM 1175 O O . THR A 1 149 ? -2.077 -15.445 -11.956 1.00 78.94 149 THR A O 1
ATOM 1178 N N . PHE A 1 150 ? -3.466 -15.019 -10.245 1.00 77.19 150 PHE A N 1
ATOM 1179 C CA . PHE A 1 150 ? -2.536 -15.466 -9.208 1.00 77.19 150 PHE A CA 1
ATOM 1180 C C . PHE A 1 150 ? -2.240 -16.956 -9.248 1.00 77.19 150 PHE A C 1
ATOM 1182 O O . PHE A 1 150 ? -1.132 -17.335 -8.889 1.00 77.19 150 PHE A O 1
ATOM 1189 N N . VAL A 1 151 ? -3.151 -17.779 -9.774 1.00 77.00 151 VAL A N 1
ATOM 1190 C CA . VAL A 1 151 ? -2.882 -19.201 -10.015 1.00 77.00 151 VAL A CA 1
ATOM 1191 C C . VAL A 1 151 ? -1.616 -19.408 -10.842 1.00 77.00 151 VAL A C 1
ATOM 1193 O O . VAL A 1 151 ? -0.988 -20.423 -10.620 1.00 77.00 151 VAL A O 1
ATOM 1196 N N . PHE A 1 152 ? -1.197 -18.481 -11.716 1.00 73.38 152 PHE A N 1
ATOM 1197 C CA . PHE A 1 152 ? 0.054 -18.604 -12.484 1.00 73.38 152 PHE A CA 1
ATOM 1198 C C . PHE A 1 152 ? 1.299 -18.043 -11.789 1.00 73.38 152 PHE A C 1
ATOM 1200 O O . PHE A 1 152 ? 2.413 -18.449 -12.110 1.00 73.38 152 PHE A O 1
ATOM 1207 N N . PHE A 1 153 ? 1.132 -17.072 -10.891 1.00 69.69 153 PHE A N 1
ATOM 1208 C CA . PHE A 1 153 ? 2.248 -16.345 -10.270 1.00 69.69 153 PHE A CA 1
ATOM 1209 C C . PHE A 1 153 ? 2.548 -16.806 -8.843 1.00 69.69 153 PHE A C 1
ATOM 1211 O O . PHE A 1 153 ? 3.639 -16.558 -8.341 1.00 69.69 153 PHE A O 1
ATOM 1218 N N . TRP A 1 154 ? 1.584 -17.454 -8.192 1.00 68.25 154 TRP A N 1
ATOM 1219 C CA . TRP A 1 154 ? 1.615 -17.790 -6.778 1.00 68.25 154 TRP A CA 1
ATOM 1220 C C . TRP A 1 154 ? 1.374 -19.289 -6.597 1.00 68.25 154 TRP A C 1
ATOM 1222 O O . TRP A 1 154 ? 0.265 -19.730 -6.294 1.00 68.25 154 TRP A O 1
ATOM 1232 N N . THR A 1 155 ? 2.409 -20.091 -6.851 1.00 64.31 155 THR A N 1
ATOM 1233 C CA . THR A 1 155 ? 2.283 -21.552 -6.783 1.00 64.31 155 THR A CA 1
ATOM 1234 C C . THR A 1 155 ? 2.241 -22.041 -5.324 1.00 64.31 155 THR A C 1
ATOM 1236 O O . THR A 1 155 ? 2.765 -21.365 -4.428 1.00 64.31 155 THR A O 1
ATOM 1239 N N . PRO A 1 156 ? 1.626 -23.204 -5.041 1.00 56.81 156 PRO A N 1
ATOM 1240 C CA . PRO A 1 156 ? 1.631 -23.800 -3.704 1.00 56.81 156 PRO A CA 1
ATOM 1241 C C . PRO A 1 156 ? 3.043 -24.022 -3.136 1.00 56.81 156 PRO A C 1
ATOM 1243 O O . PRO A 1 156 ? 3.250 -23.886 -1.933 1.00 56.81 156 PRO A O 1
ATOM 1246 N N . GLU A 1 157 ? 4.032 -24.289 -3.988 1.00 56.50 157 GLU A N 1
ATOM 1247 C CA . GLU A 1 157 ? 5.433 -24.503 -3.609 1.00 56.50 157 GLU A CA 1
ATOM 1248 C C . GLU A 1 157 ? 6.120 -23.203 -3.153 1.00 56.50 157 GLU A C 1
ATOM 1250 O O . GLU A 1 157 ? 6.959 -23.237 -2.251 1.00 56.50 157 GLU A O 1
ATOM 1255 N N . PHE A 1 158 ? 5.721 -22.045 -3.703 1.00 55.06 158 PHE A N 1
ATOM 1256 C CA . PHE A 1 158 ? 6.123 -20.730 -3.182 1.00 55.06 158 PHE A CA 1
ATOM 1257 C C . PHE A 1 158 ? 5.540 -20.444 -1.789 1.00 55.06 158 PHE A C 1
ATOM 1259 O O . PHE A 1 158 ? 6.163 -19.737 -1.001 1.00 55.06 158 PHE A O 1
ATOM 1266 N N . LEU A 1 159 ? 4.363 -20.993 -1.470 1.00 55.31 159 LEU A N 1
ATOM 1267 C CA . LEU A 1 159 ? 3.683 -20.798 -0.183 1.00 55.31 159 LEU A CA 1
ATOM 1268 C C . LEU A 1 159 ? 4.108 -21.791 0.902 1.00 55.31 159 LEU A C 1
ATOM 1270 O O . LEU A 1 159 ? 4.117 -21.443 2.080 1.00 55.31 159 LEU A O 1
ATOM 1274 N N . ALA A 1 160 ? 4.438 -23.025 0.521 1.00 57.47 160 ALA A N 1
ATOM 1275 C CA . ALA A 1 160 ? 4.715 -24.119 1.450 1.00 57.47 160 ALA A CA 1
ATOM 1276 C C . ALA A 1 160 ? 6.183 -24.195 1.911 1.00 57.47 160 ALA A C 1
ATOM 1278 O O . ALA A 1 160 ? 6.527 -25.067 2.703 1.00 57.47 160 ALA A O 1
ATOM 1279 N N . GLY A 1 161 ? 7.065 -23.309 1.432 1.00 49.25 161 GLY A N 1
ATOM 1280 C CA . GLY A 1 161 ? 8.471 -23.256 1.856 1.00 49.25 161 GLY A CA 1
ATOM 1281 C C . GLY A 1 161 ? 9.351 -24.411 1.352 1.00 49.25 161 GLY A C 1
ATOM 1282 O O . GLY A 1 161 ? 10.562 -24.378 1.553 1.00 49.25 161 GLY A O 1
ATOM 1283 N N . GLU A 1 162 ? 8.785 -25.391 0.641 1.00 49.12 162 GLU A N 1
ATOM 1284 C CA . GLU A 1 162 ? 9.509 -26.473 -0.047 1.00 49.12 162 GLU A CA 1
ATOM 1285 C C . GLU A 1 162 ? 9.803 -26.136 -1.526 1.00 49.12 162 GLU A C 1
ATOM 1287 O O . GLU A 1 162 ? 9.916 -27.005 -2.387 1.00 49.12 162 GLU A O 1
ATOM 1292 N N . GLY A 1 163 ? 9.942 -24.850 -1.849 1.00 47.06 163 GLY A N 1
ATOM 1293 C CA . GLY A 1 163 ? 10.251 -24.375 -3.194 1.00 47.06 163 GLY A CA 1
ATOM 1294 C C . GLY A 1 163 ? 11.748 -24.421 -3.493 1.00 47.06 163 GLY A C 1
ATOM 1295 O O . GLY A 1 163 ? 12.456 -23.421 -3.347 1.00 47.06 163 GLY A O 1
ATOM 1296 N N . GLN A 1 164 ? 12.253 -25.568 -3.957 1.00 47.31 164 GLN A N 1
ATOM 1297 C CA . GLN A 1 164 ? 13.491 -25.574 -4.736 1.00 47.31 164 GLN A CA 1
ATOM 1298 C C . GLN A 1 164 ? 13.340 -24.605 -5.914 1.00 47.31 164 GLN A C 1
ATOM 1300 O O . GLN A 1 164 ? 12.419 -24.730 -6.714 1.00 47.31 164 GLN A O 1
ATOM 1305 N N . ARG A 1 165 ? 14.282 -23.660 -6.005 1.00 49.91 165 ARG A N 1
ATOM 1306 C CA . ARG A 1 165 ? 14.553 -22.756 -7.133 1.00 49.91 165 ARG A CA 1
ATOM 1307 C C . ARG A 1 165 ? 14.057 -23.321 -8.474 1.00 49.91 165 ARG A C 1
ATOM 1309 O O . ARG A 1 165 ? 14.769 -24.098 -9.108 1.00 49.91 165 ARG A O 1
ATOM 1316 N N . GLN A 1 166 ? 12.901 -22.872 -8.945 1.00 52.25 166 GLN A N 1
ATOM 1317 C CA . GLN A 1 166 ? 12.572 -22.927 -10.365 1.00 52.25 166 GLN A CA 1
ATOM 1318 C C . GLN A 1 166 ? 12.290 -21.519 -10.874 1.00 52.25 166 GLN A C 1
ATOM 1320 O O . GLN A 1 166 ? 11.799 -20.654 -10.148 1.00 52.25 166 GLN A O 1
ATOM 1325 N N . ALA A 1 167 ? 12.756 -21.275 -12.098 1.00 53.47 167 ALA A N 1
ATOM 1326 C CA . ALA A 1 167 ? 12.721 -19.985 -12.761 1.00 53.47 167 ALA A CA 1
ATOM 1327 C C . ALA A 1 167 ? 11.286 -19.455 -12.850 1.00 53.47 167 ALA A C 1
ATOM 1329 O O . ALA A 1 167 ? 10.336 -20.228 -12.948 1.00 53.47 167 ALA A O 1
ATOM 1330 N N . ARG A 1 168 ? 11.152 -18.124 -12.855 1.00 56.25 168 ARG A N 1
ATOM 1331 C CA . ARG A 1 168 ? 9.918 -17.427 -13.237 1.00 56.25 168 ARG A CA 1
ATOM 1332 C C . ARG A 1 168 ? 9.297 -18.147 -14.450 1.00 56.25 168 ARG A C 1
ATOM 1334 O O . ARG A 1 168 ? 10.042 -18.343 -15.415 1.00 56.25 168 ARG A O 1
ATOM 1341 N N . PRO A 1 169 ? 8.006 -18.539 -14.410 1.00 60.56 169 PRO A N 1
ATOM 1342 C CA . PRO A 1 169 ? 7.386 -19.274 -15.509 1.00 60.56 169 PRO A CA 1
ATOM 1343 C C . PRO A 1 169 ? 7.604 -18.505 -16.809 1.00 60.56 169 PRO A C 1
ATOM 1345 O O . PRO A 1 169 ? 7.439 -17.277 -16.849 1.00 60.56 169 PRO A O 1
ATOM 1348 N N . LEU A 1 170 ? 8.045 -19.205 -17.856 1.00 66.19 170 LEU A N 1
ATOM 1349 C CA . LEU A 1 170 ? 8.207 -18.578 -19.158 1.00 66.19 170 LEU A CA 1
ATOM 1350 C C . LEU A 1 170 ? 6.825 -18.132 -19.643 1.00 66.19 170 LEU A C 1
ATOM 1352 O O . LEU A 1 170 ? 5.820 -18.763 -19.313 1.00 66.19 170 LEU A O 1
ATOM 1356 N N . PRO A 1 171 ? 6.745 -17.090 -20.485 1.00 66.88 171 PRO A N 1
ATOM 1357 C CA . PRO A 1 171 ? 5.474 -16.681 -21.072 1.00 66.88 171 PRO A CA 1
ATOM 1358 C C . PRO A 1 171 ? 4.716 -17.869 -21.701 1.00 66.88 171 PRO A C 1
ATOM 1360 O O . PRO A 1 171 ? 3.516 -18.024 -21.505 1.00 66.88 171 PRO A O 1
ATOM 1363 N N . ALA A 1 172 ? 5.433 -18.778 -22.371 1.00 71.88 172 ALA A N 1
ATOM 1364 C CA . ALA A 1 172 ? 4.851 -19.987 -22.953 1.00 71.88 172 ALA A CA 1
ATOM 1365 C C . ALA A 1 172 ? 4.147 -20.890 -21.920 1.00 71.88 172 ALA A C 1
ATOM 1367 O O . ALA A 1 172 ? 3.077 -21.421 -22.216 1.00 71.88 172 ALA A O 1
ATOM 1368 N N . ASP A 1 173 ? 4.687 -21.000 -20.707 1.00 70.50 173 ASP A N 1
ATOM 1369 C CA . ASP A 1 173 ? 4.155 -21.856 -19.640 1.00 70.50 173 ASP A CA 1
ATOM 1370 C C . ASP A 1 173 ? 2.819 -21.320 -19.104 1.00 70.50 173 ASP A C 1
ATOM 1372 O O . ASP A 1 173 ? 1.981 -22.073 -18.621 1.00 70.50 173 ASP A O 1
ATOM 1376 N N . MET A 1 174 ? 2.564 -20.017 -19.263 1.00 71.00 174 MET A N 1
ATOM 1377 C CA . MET A 1 174 ? 1.300 -19.389 -18.870 1.00 71.00 174 MET A CA 1
ATOM 1378 C C . MET A 1 174 ? 0.174 -19.613 -19.893 1.00 71.00 174 MET A C 1
ATOM 1380 O O . MET A 1 174 ? -0.975 -19.252 -19.637 1.00 71.00 174 MET A O 1
ATOM 1384 N N . THR A 1 175 ? 0.476 -20.179 -21.067 1.00 79.69 175 THR A N 1
ATOM 1385 C CA . THR A 1 175 ? -0.512 -20.419 -22.139 1.00 79.69 175 THR A CA 1
ATOM 1386 C C . THR A 1 175 ? -1.275 -21.740 -21.993 1.00 79.69 175 THR A C 1
ATOM 1388 O O . THR A 1 175 ? -2.188 -22.010 -22.776 1.00 79.69 175 THR A O 1
ATOM 1391 N N . ALA A 1 176 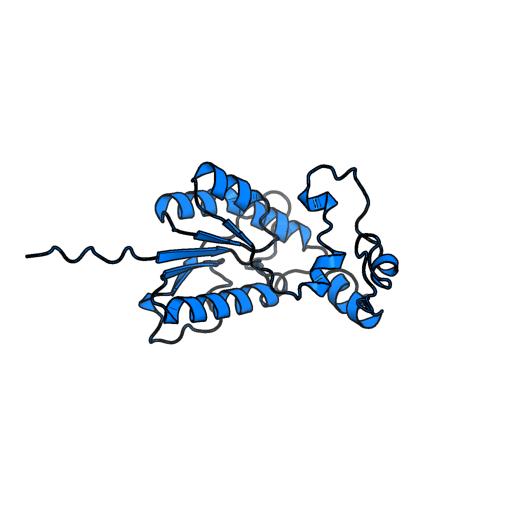? -0.948 -22.533 -20.972 1.00 76.06 176 ALA A N 1
ATOM 1392 C CA . ALA A 1 176 ? -1.649 -23.751 -20.586 1.00 76.06 176 ALA A CA 1
ATOM 1393 C C . ALA A 1 176 ? -2.030 -23.692 -19.094 1.00 76.06 176 ALA A C 1
ATOM 1395 O O . ALA A 1 176 ? -1.411 -22.936 -18.345 1.00 76.06 176 ALA A O 1
ATOM 1396 N N . PRO A 1 177 ? -3.047 -24.449 -18.643 1.00 75.12 177 PRO A N 1
ATOM 1397 C CA . PRO A 1 177 ? -3.330 -24.592 -17.219 1.00 75.12 177 PRO A CA 1
ATOM 1398 C C . PRO A 1 177 ? -2.088 -25.107 -16.472 1.00 75.12 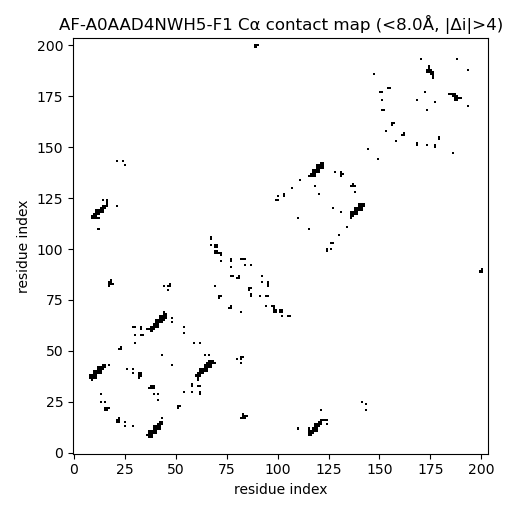177 PRO A C 1
ATOM 1400 O O . PRO A 1 177 ? -1.450 -26.031 -16.978 1.00 75.12 177 PRO A O 1
ATOM 1403 N N . PRO A 1 178 ? -1.745 -24.552 -15.297 1.00 74.38 178 PRO A N 1
ATOM 1404 C CA . PRO A 1 178 ? -0.589 -25.023 -14.545 1.00 74.38 178 PRO A CA 1
ATOM 1405 C C . PRO A 1 178 ? -0.740 -26.460 -14.039 1.00 74.38 178 PRO A C 1
ATOM 1407 O O . PRO A 1 178 ? -1.847 -26.885 -13.714 1.00 74.38 178 PRO A O 1
ATOM 1410 N N . ASP A 1 179 ? 0.380 -27.169 -13.885 1.00 75.00 179 ASP A N 1
ATOM 1411 C CA . ASP A 1 179 ? 0.407 -28.597 -13.524 1.00 75.00 179 ASP A CA 1
ATOM 1412 C C . ASP A 1 179 ? -0.239 -28.917 -12.160 1.00 75.00 179 ASP A C 1
ATOM 1414 O O . ASP A 1 179 ? -0.698 -30.037 -11.940 1.00 75.00 179 ASP A O 1
ATOM 1418 N N . TRP A 1 180 ? -0.312 -27.944 -11.244 1.00 74.44 180 TRP A N 1
ATOM 1419 C CA . TRP A 1 180 ? -0.975 -28.086 -9.936 1.00 74.44 180 TRP A CA 1
ATOM 1420 C C . TRP A 1 180 ? -2.499 -27.908 -9.983 1.00 74.44 180 TRP A C 1
ATOM 1422 O O . TRP A 1 180 ? -3.172 -28.083 -8.967 1.00 74.44 180 TRP A O 1
ATOM 1432 N N . VAL A 1 181 ? -3.065 -27.535 -11.133 1.00 75.81 181 VAL A N 1
ATOM 1433 C CA . VAL A 1 181 ? -4.515 -27.465 -11.335 1.00 75.81 181 VAL A CA 1
ATOM 1434 C C . VAL A 1 181 ? -5.004 -28.848 -11.771 1.00 75.81 181 VAL A C 1
ATOM 1436 O O . VAL A 1 181 ? -4.973 -29.199 -12.947 1.00 75.81 181 VAL A O 1
ATOM 1439 N N . ASP A 1 182 ? -5.469 -29.641 -10.806 1.00 79.19 182 ASP A N 1
ATOM 1440 C CA . ASP A 1 182 ? -5.851 -31.053 -10.975 1.00 79.19 182 ASP A CA 1
ATOM 1441 C C . ASP A 1 182 ? -7.283 -31.279 -11.506 1.00 79.19 182 ASP A C 1
ATOM 1443 O O . ASP A 1 182 ? -7.734 -32.418 -11.665 1.00 79.19 182 ASP A O 1
ATOM 1447 N N . PHE A 1 183 ? -7.999 -30.200 -11.828 1.00 80.12 183 PHE A N 1
ATOM 1448 C CA . PHE A 1 183 ? -9.343 -30.226 -12.399 1.00 80.12 183 PHE A CA 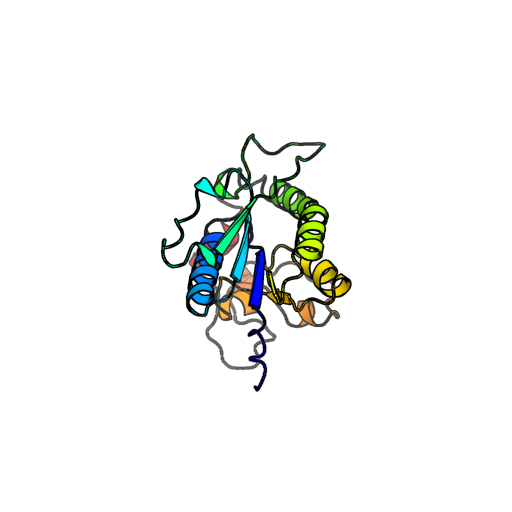1
ATOM 1449 C C . PHE A 1 183 ? -9.372 -29.638 -13.820 1.00 80.12 183 PHE A C 1
ATOM 1451 O O . PHE A 1 183 ? -8.563 -28.770 -14.154 1.00 80.12 183 PHE A O 1
ATOM 1458 N N . PRO A 1 184 ? -10.330 -30.043 -14.681 1.00 79.50 184 PRO A N 1
ATOM 1459 C CA . PRO A 1 184 ? -10.450 -29.483 -16.024 1.00 79.50 184 PRO A CA 1
ATOM 1460 C C . PRO A 1 184 ? -10.638 -27.957 -15.989 1.00 79.50 184 PRO A C 1
ATOM 1462 O O . PRO A 1 184 ? -11.660 -27.461 -15.516 1.00 79.50 184 PRO A O 1
ATOM 1465 N N . SER A 1 185 ? -9.669 -27.212 -16.523 1.00 76.88 185 SER A N 1
ATOM 1466 C CA . SER A 1 185 ? -9.682 -25.748 -16.570 1.00 76.88 185 SER A CA 1
ATOM 1467 C C . SER A 1 185 ? -9.334 -25.242 -17.968 1.00 76.88 185 SER A C 1
ATOM 1469 O O . SER A 1 185 ? -8.488 -25.804 -18.658 1.00 76.88 185 SER A O 1
ATOM 1471 N N . GLN A 1 186 ? -9.995 -24.162 -18.390 1.00 75.25 186 GLN A N 1
ATOM 1472 C CA . GLN A 1 186 ? -9.652 -23.416 -19.611 1.00 75.25 186 GLN A CA 1
ATOM 1473 C C . GLN A 1 186 ? -8.867 -22.131 -19.306 1.00 75.25 186 GLN A C 1
ATOM 1475 O O . GLN A 1 186 ? -8.657 -21.305 -20.196 1.00 75.25 186 GLN A O 1
ATOM 1480 N N . VAL A 1 187 ? -8.485 -21.921 -18.042 1.00 72.81 187 VAL A N 1
ATOM 1481 C CA . VAL A 1 187 ? -7.726 -20.745 -17.616 1.00 72.81 187 VAL A CA 1
ATOM 1482 C C . VAL A 1 187 ? -6.321 -20.839 -18.209 1.00 72.81 187 VAL A C 1
ATOM 1484 O O . VAL A 1 187 ? -5.550 -21.724 -17.861 1.00 72.81 187 VAL A O 1
ATOM 1487 N N . ALA A 1 188 ? -6.020 -19.925 -19.127 1.00 70.19 188 ALA A N 1
ATOM 1488 C CA . ALA A 1 188 ? -4.737 -19.779 -19.800 1.00 70.19 188 ALA A CA 1
ATOM 1489 C C . ALA A 1 188 ? -4.532 -18.303 -20.163 1.00 70.19 188 ALA A C 1
ATOM 1491 O O . ALA A 1 188 ? -5.464 -17.634 -20.631 1.00 70.19 188 ALA A O 1
ATOM 1492 N N . CYS A 1 189 ? -3.317 -17.785 -19.991 1.00 64.19 189 CYS A N 1
ATOM 1493 C CA . CYS A 1 189 ? -2.945 -16.479 -20.517 1.00 64.19 189 CYS A CA 1
ATOM 1494 C C . CYS A 1 189 ? -2.861 -16.568 -22.044 1.00 64.19 189 CYS A C 1
ATOM 1496 O O . CYS A 1 189 ? -1.961 -17.181 -22.609 1.00 64.19 189 CYS A O 1
ATOM 1498 N N . ARG A 1 190 ? -3.802 -15.932 -22.747 1.00 66.06 190 ARG A N 1
ATOM 1499 C CA . ARG A 1 190 ? -3.706 -15.775 -24.207 1.00 66.06 190 ARG A CA 1
ATOM 1500 C C . ARG A 1 190 ? -2.581 -14.787 -24.536 1.00 66.06 190 ARG A C 1
ATOM 1502 O O . ARG A 1 190 ? -2.354 -13.855 -23.769 1.00 66.06 190 ARG A O 1
ATOM 1509 N N . ASN A 1 191 ? -1.929 -14.926 -25.693 1.00 55.62 191 ASN A N 1
ATOM 1510 C CA . ASN A 1 191 ? -0.768 -14.106 -26.093 1.00 55.62 191 ASN A CA 1
ATOM 1511 C C . ASN A 1 191 ? -0.962 -12.579 -25.931 1.00 55.62 191 ASN A C 1
ATOM 1513 O O . ASN A 1 191 ? -0.008 -11.873 -25.627 1.00 55.62 191 ASN A O 1
ATOM 1517 N N . GLN A 1 192 ? -2.188 -12.058 -26.067 1.00 45.69 192 GLN A N 1
ATOM 1518 C CA . GLN A 1 192 ? -2.502 -10.641 -25.814 1.00 45.69 192 GLN A CA 1
ATOM 1519 C C . GLN A 1 192 ? -2.480 -10.242 -24.326 1.00 45.69 192 GLN A C 1
ATOM 1521 O O . GLN A 1 192 ? -2.120 -9.113 -24.005 1.00 45.69 192 GLN A O 1
ATOM 1526 N N . CYS A 1 193 ? -2.820 -11.150 -23.408 1.00 42.62 193 CYS A N 1
ATOM 1527 C CA . CYS A 1 193 ? -2.741 -10.919 -21.961 1.00 42.62 193 CYS A CA 1
ATOM 1528 C C . CYS A 1 193 ? -1.300 -10.968 -21.450 1.00 42.62 193 CYS A C 1
ATOM 1530 O O . CYS A 1 193 ? -0.973 -10.268 -20.494 1.00 42.62 193 CYS A O 1
ATOM 1532 N N . MET A 1 194 ? -0.433 -11.752 -22.101 1.00 43.16 194 MET A N 1
ATOM 1533 C CA . MET A 1 194 ? 0.981 -11.816 -21.732 1.00 43.16 194 MET A CA 1
ATOM 1534 C C . MET A 1 194 ? 1.643 -10.460 -21.867 1.00 43.16 194 MET A C 1
ATOM 1536 O O . MET A 1 194 ? 2.343 -10.067 -20.947 1.00 43.16 194 MET A O 1
ATOM 1540 N N . ILE A 1 195 ? 1.346 -9.723 -22.943 1.00 37.78 195 ILE A N 1
ATOM 1541 C CA . ILE A 1 195 ? 1.806 -8.348 -23.146 1.00 37.78 195 ILE A CA 1
ATOM 1542 C C . ILE A 1 195 ? 1.368 -7.513 -21.931 1.00 37.78 195 ILE A C 1
ATOM 1544 O O . ILE A 1 195 ? 2.218 -7.103 -21.166 1.00 37.78 195 ILE A O 1
ATOM 1548 N N . SER A 1 196 ? 0.086 -7.415 -21.574 1.00 33.81 196 SER A N 1
ATOM 1549 C CA . SER A 1 196 ? -0.323 -6.633 -20.384 1.00 33.81 196 SER A CA 1
ATOM 1550 C C . SER A 1 196 ? 0.343 -7.032 -19.045 1.00 33.81 196 SER A C 1
ATOM 1552 O O . SER A 1 196 ? 0.504 -6.162 -18.195 1.00 33.81 196 SER A O 1
ATOM 1554 N N . CYS A 1 197 ? 0.732 -8.299 -18.840 1.00 33.34 197 CYS A N 1
ATOM 1555 C CA . CYS A 1 197 ? 1.454 -8.756 -17.637 1.00 33.34 197 CYS A CA 1
ATOM 1556 C C . CYS A 1 197 ? 2.994 -8.672 -17.743 1.00 33.34 197 CYS A C 1
ATOM 1558 O O . CYS A 1 197 ? 3.675 -8.694 -16.721 1.00 33.34 197 CYS A O 1
ATOM 1560 N N . THR A 1 198 ? 3.558 -8.585 -18.952 1.00 35.94 198 THR A N 1
ATOM 1561 C CA . THR A 1 198 ? 5.008 -8.444 -19.222 1.00 35.94 198 THR A CA 1
ATOM 1562 C C . THR A 1 198 ? 5.405 -7.028 -19.643 1.00 35.94 198 THR A C 1
ATOM 1564 O O . THR A 1 198 ? 6.586 -6.699 -19.663 1.00 35.94 198 THR A O 1
ATOM 1567 N N . MET A 1 199 ? 4.432 -6.153 -19.895 1.00 30.39 199 MET A N 1
ATOM 1568 C CA . MET A 1 199 ? 4.608 -4.764 -20.329 1.00 30.39 199 MET A CA 1
ATOM 1569 C C . MET A 1 199 ? 5.096 -3.805 -19.247 1.00 30.39 199 MET A C 1
ATOM 1571 O O . MET A 1 199 ? 5.287 -2.626 -19.522 1.00 30.39 199 MET A O 1
ATOM 1575 N N . GLN A 1 200 ? 5.417 -4.312 -18.060 1.00 37.59 200 GLN A N 1
ATOM 1576 C CA . GLN A 1 200 ? 6.346 -3.645 -17.151 1.00 37.59 200 GLN A CA 1
ATOM 1577 C C . GLN A 1 200 ? 7.816 -3.931 -17.543 1.00 37.59 200 GLN A C 1
ATOM 1579 O O . GLN A 1 200 ? 8.660 -4.097 -16.665 1.00 37.59 200 GLN A O 1
ATOM 1584 N N . GLY A 1 201 ? 8.131 -4.072 -18.841 1.00 35.81 201 GLY A N 1
ATOM 1585 C CA . GLY A 1 201 ? 9.492 -4.426 -19.255 1.00 35.81 201 GLY A CA 1
ATOM 1586 C C . GLY A 1 201 ? 9.809 -4.676 -20.732 1.00 35.81 201 GLY A C 1
ATOM 1587 O O . GLY A 1 201 ? 10.955 -5.016 -20.991 1.00 35.81 201 GLY A O 1
ATOM 1588 N N . CYS A 1 202 ? 8.896 -4.535 -21.701 1.00 35.12 202 CYS A N 1
ATOM 1589 C CA . CYS A 1 202 ? 9.248 -4.671 -23.128 1.00 35.12 202 CYS A CA 1
ATOM 1590 C C . CYS A 1 202 ? 8.278 -3.905 -24.048 1.00 35.12 202 CYS A C 1
ATOM 1592 O O . CYS A 1 202 ? 7.303 -4.487 -24.512 1.00 35.12 202 CYS A O 1
ATOM 1594 N N . LEU A 1 203 ? 8.577 -2.646 -24.382 1.00 26.48 203 LEU A N 1
ATOM 1595 C CA . LEU A 1 203 ? 8.306 -2.131 -25.730 1.00 26.48 203 LEU A CA 1
ATOM 1596 C C . LEU A 1 203 ? 9.479 -1.281 -26.211 1.00 26.48 203 LEU A C 1
ATOM 1598 O O . LEU A 1 203 ? 9.770 -0.251 -25.612 1.00 26.48 203 LEU A O 1
ATOM 1602 N N . GLU A 1 204 ? 10.030 -1.783 -27.319 1.00 30.94 204 GLU A N 1
ATOM 1603 C CA . GLU A 1 204 ? 11.010 -1.235 -28.273 1.00 30.94 204 GLU A CA 1
ATOM 1604 C C . GLU A 1 204 ? 12.435 -0.964 -27.774 1.00 30.94 204 GLU A C 1
ATOM 1606 O O . GLU A 1 204 ? 12.672 -0.000 -27.018 1.00 30.94 204 GLU A O 1
#

Mean predicted aligned error: 9.37 Å

pLDDT: mean 83.13, std 19.39, range [26.48, 98.75]

Organism: Perilla frutescens var. hirtella (NCBI:txid608512)

InterPro domains:
  IPR050481 UDP-glycosyltransferase, plant-type [PTHR48049] (11-188)
  IPR058980 Glycosyltransferase, N-terminal domain [PF26168] (9-195)

Nearest PDB structures (foldseek):
  7es1-assembly1_A  TM=8.888E-01  e=4.635E-14  Oryza sativa Japonica Group
  8hjn-assembly1_A  TM=8.336E-01  e=6.690E-12  Siraitia grosvenorii
  8hjh-assembly1_A  TM=7.770E-01  e=1.121E-11  Siraitia grosvenorii
  8hjf-assembly1_B  TM=7.755E-01  e=1.051E-11  Siraitia grosvenorii
  8hjg-assembly2_B  TM=6.928E-01  e=1.196E-11  Siraitia grosvenorii

Solvent-accessible surface area (backbone atoms only — not comparable to full-atom values): 12511 Å² total; per-residue (Å²): 133,82,77,77,73,76,76,80,81,47,31,34,38,37,44,51,48,60,36,68,86,39,38,51,58,52,47,54,49,47,58,58,42,27,76,72,71,27,33,30,40,39,49,43,33,67,78,50,58,83,73,50,85,81,72,57,80,94,40,44,94,26,48,43,82,41,70,50,76,76,50,80,49,93,87,71,60,69,62,89,85,41,73,39,62,89,61,49,61,61,91,48,52,63,60,54,49,54,29,54,58,61,40,50,63,66,52,44,53,51,46,67,72,68,61,46,62,32,38,40,31,26,88,82,52,70,66,53,58,58,48,24,61,76,70,71,32,55,75,42,80,56,72,92,64,55,70,77,60,42,61,76,76,58,47,70,43,75,73,67,75,74,52,74,93,70,75,81,78,52,77,74,60,41,52,42,61,56,90,86,60,89,61,100,67,87,63,46,48,49,78,75,52,47,46,76,76,49,56,78,68,70,82,135

Sequence (204 aa):
MVGMSEAKEVRVVMLPWLAFGHMIPFLDLSIALAKFDIHVSFLSTPTIIPRLPQIPPNLSQFIEFVSIPLPKLDSDPLPENAEATTDIPADRMEDLKIACDLLQEPVKNFIAESSPNWIMVDFFHHWAVEIAQELN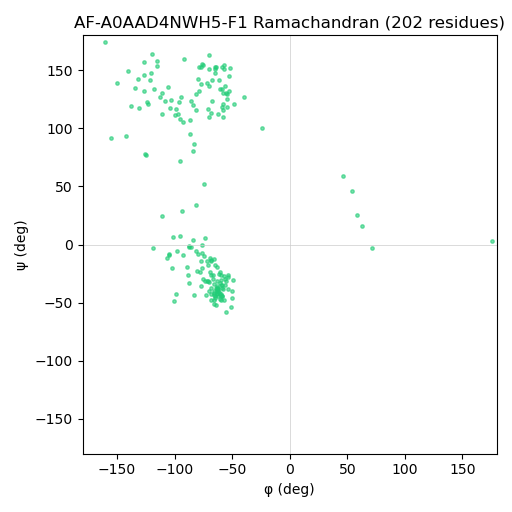IPLITFLISTASTFVFFWTPEFLAGEGQRQARPLPADMTAPPDWVDFPSQVACRNQCMISCTMQGCLE

Radius of gyration: 19.42 Å; Cα contacts (8 Å, |Δi|>4): 241; chains: 1; bounding box: 50×46×64 Å

Foldseek 3Di:
DPPDDDPPAAEEEEAWAQECLTLQVSVVVQLVVLVVRHAYEYEDAPLCVVVHDDRDPVSVVRYHDDHDHQDADPPDGDPPSQQHLVSDDLVCVVVNLVSVQVCLVVVLVVCLVVVHQEYEYEPSHPSVVVSCVVSVHHYHYDDSDDPLVCQQVPPVCNVVVVDDDDDRDDLVCQQDRHPPPPDDDPRGQDPVNSCVVCVSPDDD